Protein AF-A0A7V8WAT0-F1 (afdb_monomer)

Structure (mmCIF, N/CA/C/O backbone):
data_AF-A0A7V8WAT0-F1
#
_entry.id   AF-A0A7V8WAT0-F1
#
loop_
_atom_site.group_PDB
_atom_site.id
_atom_site.type_symbol
_atom_site.label_atom_id
_atom_site.label_alt_id
_atom_site.label_comp_id
_atom_site.label_asym_id
_atom_site.label_entity_id
_atom_site.label_seq_id
_atom_site.pdbx_PDB_ins_code
_atom_site.Cartn_x
_atom_site.Cartn_y
_atom_site.Cartn_z
_atom_site.occupancy
_atom_site.B_iso_or_equiv
_atom_site.auth_seq_id
_atom_site.auth_comp_id
_atom_site.auth_asym_id
_atom_site.auth_atom_id
_atom_site.pdbx_PDB_model_num
ATOM 1 N N . MET A 1 1 ? 40.232 33.202 6.074 1.00 40.94 1 MET A N 1
ATOM 2 C CA . MET A 1 1 ? 41.184 32.561 5.143 1.00 40.94 1 MET A CA 1
ATOM 3 C C . MET A 1 1 ? 40.405 32.136 3.912 1.00 40.94 1 MET A C 1
ATOM 5 O O . MET A 1 1 ? 39.690 31.145 3.951 1.00 40.94 1 MET A O 1
ATOM 9 N N . LEU A 1 2 ? 40.429 32.986 2.883 1.00 45.09 2 LEU A N 1
ATOM 10 C CA . LEU A 1 2 ? 39.762 32.753 1.603 1.00 45.09 2 LEU A CA 1
ATOM 11 C C . LEU A 1 2 ? 40.540 31.668 0.852 1.00 45.09 2 LEU A C 1
ATOM 13 O O . LEU A 1 2 ? 41.697 31.879 0.494 1.00 45.09 2 LEU A O 1
ATOM 17 N N . PHE A 1 3 ? 39.920 30.511 0.640 1.00 52.56 3 PHE A N 1
ATOM 18 C CA . PHE A 1 3 ? 40.500 29.440 -0.161 1.00 52.56 3 PHE A CA 1
ATOM 19 C C . PHE A 1 3 ? 40.468 29.829 -1.645 1.00 52.56 3 PHE A C 1
ATOM 21 O O . PHE A 1 3 ? 39.442 29.723 -2.317 1.00 52.56 3 PHE A O 1
ATOM 28 N N . ASP A 1 4 ? 41.612 30.298 -2.142 1.00 55.78 4 ASP A N 1
ATOM 29 C CA . ASP A 1 4 ? 41.885 30.527 -3.560 1.00 55.78 4 ASP A CA 1
ATOM 30 C C . ASP A 1 4 ? 41.927 29.176 -4.302 1.00 55.78 4 ASP A C 1
ATOM 32 O O . ASP A 1 4 ? 42.898 28.422 -4.242 1.00 55.78 4 ASP A O 1
ATOM 36 N N . LEU A 1 5 ? 40.829 28.831 -4.978 1.00 57.53 5 LEU A N 1
ATOM 37 C CA . LEU A 1 5 ? 40.696 27.637 -5.819 1.00 57.53 5 LEU A CA 1
ATOM 38 C C . LEU A 1 5 ? 40.926 28.013 -7.291 1.00 57.53 5 LEU A C 1
ATOM 40 O O . LEU A 1 5 ? 40.001 28.051 -8.108 1.00 57.53 5 LEU A O 1
ATOM 44 N N . ARG A 1 6 ? 42.183 28.292 -7.647 1.00 50.00 6 ARG A N 1
ATOM 45 C CA . ARG A 1 6 ? 42.593 28.604 -9.024 1.00 50.00 6 ARG A CA 1
ATOM 46 C C . ARG A 1 6 ? 42.680 27.360 -9.925 1.00 50.00 6 ARG A C 1
ATOM 48 O O . ARG A 1 6 ? 43.319 26.357 -9.615 1.00 50.00 6 ARG A O 1
ATOM 55 N N . GLY A 1 7 ? 42.068 27.469 -11.107 1.00 59.72 7 GLY A N 1
ATOM 56 C CA . GLY A 1 7 ? 42.576 26.878 -12.353 1.00 59.72 7 GLY A CA 1
ATOM 57 C C . GLY A 1 7 ? 41.834 25.665 -12.919 1.00 59.72 7 GLY A C 1
ATOM 58 O O . GLY A 1 7 ? 41.318 25.746 -14.028 1.00 59.72 7 GLY A O 1
ATOM 59 N N . ARG A 1 8 ? 41.783 24.533 -12.199 1.00 54.06 8 ARG A N 1
ATOM 60 C CA . ARG A 1 8 ? 41.307 23.246 -12.778 1.00 54.06 8 ARG A CA 1
ATOM 61 C C . ARG A 1 8 ? 40.270 22.499 -11.941 1.00 54.06 8 ARG A C 1
ATOM 63 O O . ARG A 1 8 ? 39.372 21.866 -12.486 1.00 54.06 8 ARG A O 1
ATOM 70 N N . LYS A 1 9 ? 40.335 22.636 -10.613 1.00 53.00 9 LYS A N 1
ATOM 71 C CA . LYS A 1 9 ? 39.372 22.022 -9.679 1.00 53.00 9 LYS A CA 1
ATOM 72 C C . LYS A 1 9 ? 37.996 22.699 -9.714 1.00 53.00 9 LYS A C 1
ATOM 74 O O . LYS A 1 9 ? 37.002 22.073 -9.373 1.00 53.00 9 LYS A O 1
ATOM 79 N N . ARG A 1 10 ? 37.920 23.943 -10.205 1.00 57.00 10 ARG A N 1
ATOM 80 C CA . ARG A 1 10 ? 36.669 24.706 -10.348 1.00 57.00 10 ARG A CA 1
ATOM 81 C C . ARG A 1 10 ? 35.690 24.052 -11.328 1.00 57.00 10 ARG A C 1
ATOM 83 O O . ARG A 1 10 ? 34.489 24.100 -11.095 1.00 57.00 10 ARG A O 1
ATOM 90 N N . THR A 1 11 ? 36.186 23.421 -12.392 1.00 60.41 11 THR A N 1
ATOM 91 C CA . THR A 1 11 ? 35.332 22.816 -13.425 1.00 60.41 11 THR A CA 1
ATOM 92 C C . THR A 1 11 ? 34.702 21.514 -12.941 1.00 60.41 11 THR A C 1
ATOM 94 O O . THR A 1 11 ? 33.502 21.337 -13.094 1.00 60.41 11 THR A O 1
ATOM 97 N N . ILE A 1 12 ? 35.476 20.646 -12.281 1.00 66.56 12 ILE A N 1
ATOM 98 C CA . ILE A 1 12 ? 34.975 19.378 -11.721 1.00 66.56 12 ILE A CA 1
ATOM 99 C C . ILE A 1 12 ? 33.942 19.652 -10.633 1.00 66.56 12 ILE A C 1
ATOM 101 O O . ILE A 1 12 ? 32.861 19.080 -10.653 1.00 66.56 12 ILE A O 1
ATOM 105 N N . VAL A 1 13 ? 34.238 20.598 -9.740 1.00 67.75 13 VAL A N 1
ATOM 106 C CA . VAL A 1 13 ? 33.292 21.058 -8.721 1.00 67.75 13 VAL A CA 1
ATOM 107 C C . VAL A 1 13 ? 32.003 21.554 -9.385 1.00 67.75 13 VAL A C 1
ATOM 109 O O . VAL A 1 13 ? 30.919 21.135 -9.003 1.00 67.75 13 VAL A O 1
ATOM 112 N N . ARG A 1 14 ? 32.091 22.350 -10.456 1.00 65.19 14 ARG A N 1
ATOM 113 C CA . ARG A 1 14 ? 30.910 22.835 -11.186 1.00 65.19 14 ARG A CA 1
ATOM 114 C C . ARG A 1 14 ? 30.101 21.714 -11.855 1.00 65.19 14 ARG A C 1
ATOM 116 O O . ARG A 1 14 ? 28.882 21.816 -11.887 1.00 65.19 14 ARG A O 1
ATOM 123 N N . PHE A 1 15 ? 30.748 20.652 -12.336 1.00 74.00 15 PHE A N 1
ATOM 124 C CA . PHE A 1 15 ? 30.064 19.468 -12.870 1.00 74.00 15 PHE A CA 1
ATOM 125 C C . PHE A 1 15 ? 29.411 18.623 -11.776 1.00 74.00 15 PHE A C 1
ATOM 127 O O . PHE A 1 15 ? 28.289 18.175 -11.966 1.00 74.00 15 PHE A O 1
ATOM 134 N N . VAL A 1 16 ? 30.066 18.445 -10.627 1.00 77.56 16 VAL A N 1
ATOM 135 C CA . VAL A 1 16 ? 29.506 17.696 -9.492 1.00 77.56 16 VAL A CA 1
ATOM 136 C C . VAL A 1 16 ? 28.312 18.438 -8.901 1.00 77.56 16 VAL A C 1
ATOM 138 O O . VAL A 1 16 ? 27.254 17.844 -8.742 1.00 77.56 16 VAL A O 1
ATOM 141 N N . TYR A 1 17 ? 28.433 19.744 -8.656 1.00 73.25 17 TYR A N 1
ATOM 142 C CA . TYR A 1 17 ? 27.314 20.550 -8.164 1.00 73.25 17 TYR A CA 1
ATOM 143 C C . TYR A 1 17 ? 26.215 20.728 -9.218 1.00 73.25 17 TYR A C 1
ATOM 145 O O . TYR A 1 17 ? 25.043 20.729 -8.863 1.00 73.25 17 TYR A O 1
ATOM 153 N N . GLY A 1 18 ? 26.560 20.818 -10.507 1.00 79.50 18 GLY A N 1
ATOM 154 C CA . GLY A 1 18 ? 25.578 20.826 -11.595 1.00 79.50 18 GLY A CA 1
ATOM 155 C C . GLY A 1 18 ? 24.833 19.495 -11.728 1.00 79.50 18 GLY A C 1
ATOM 156 O O . GLY A 1 18 ? 23.620 19.493 -11.904 1.00 79.50 18 GLY A O 1
ATOM 157 N N . GLY A 1 19 ? 25.537 18.371 -11.578 1.00 79.62 19 GLY A N 1
ATOM 158 C CA . GLY A 1 19 ? 24.959 17.029 -11.561 1.00 79.62 19 GLY A CA 1
ATOM 159 C C . GLY A 1 19 ? 24.074 16.798 -10.339 1.00 79.62 19 GLY A C 1
ATOM 160 O O . GLY A 1 19 ? 22.950 16.338 -10.501 1.00 79.62 19 GLY A O 1
ATOM 161 N N . LEU A 1 20 ? 24.523 17.192 -9.140 1.00 80.06 20 LEU A N 1
ATOM 162 C CA . LEU A 1 20 ? 23.695 17.155 -7.929 1.00 80.06 20 LEU A CA 1
ATOM 163 C C . LEU A 1 20 ? 22.451 18.035 -8.075 1.00 80.06 20 LEU A C 1
ATOM 165 O O . LEU A 1 20 ? 21.363 17.597 -7.729 1.00 80.06 20 LEU A O 1
ATOM 169 N N . ALA A 1 21 ? 22.588 19.251 -8.607 1.00 78.44 21 ALA A N 1
ATOM 170 C CA . ALA A 1 21 ? 21.454 20.144 -8.827 1.00 78.44 21 ALA A CA 1
ATOM 171 C C . ALA A 1 21 ? 20.461 19.570 -9.846 1.00 78.44 21 ALA A C 1
ATOM 173 O O . ALA A 1 21 ? 19.260 19.707 -9.655 1.00 78.44 21 ALA A O 1
ATOM 174 N N . LEU A 1 22 ? 20.939 18.889 -10.892 1.00 82.06 22 LEU A N 1
ATOM 175 C CA . LEU A 1 22 ? 20.080 18.187 -11.846 1.00 82.06 22 LEU A CA 1
ATOM 176 C C . LEU A 1 22 ? 19.380 16.986 -11.194 1.00 82.06 22 LEU A C 1
ATOM 178 O O . LEU A 1 22 ? 18.197 16.781 -11.427 1.00 82.06 22 LEU A O 1
ATOM 182 N N . LEU A 1 23 ? 20.081 16.224 -10.351 1.00 79.56 23 LEU A N 1
ATOM 183 C CA . LEU A 1 23 ? 19.512 15.123 -9.567 1.00 79.56 23 LEU A CA 1
ATOM 184 C C . LEU A 1 23 ? 18.440 15.616 -8.593 1.00 79.56 23 LEU A C 1
ATOM 186 O O . LEU A 1 23 ? 17.382 15.004 -8.506 1.00 79.56 23 LEU A O 1
ATOM 190 N N . PHE A 1 24 ? 18.667 16.747 -7.923 1.00 76.88 24 PHE A N 1
ATOM 191 C CA . PHE A 1 24 ? 17.645 17.396 -7.108 1.00 76.88 24 PHE A CA 1
ATOM 192 C C . PHE A 1 24 ? 16.507 17.947 -7.959 1.00 76.88 24 PHE A C 1
ATOM 194 O O . PHE A 1 24 ? 15.364 17.796 -7.571 1.00 76.88 24 PHE A O 1
ATOM 201 N N . LEU A 1 25 ? 16.766 18.529 -9.128 1.00 74.12 25 LEU A N 1
ATOM 202 C CA . LEU A 1 25 ? 15.714 19.052 -10.000 1.00 74.12 25 LEU A CA 1
ATOM 203 C C . LEU A 1 25 ? 14.836 17.927 -10.567 1.00 74.12 25 LEU A C 1
ATOM 205 O O . LEU A 1 25 ? 13.618 18.039 -10.552 1.00 74.12 25 LEU A O 1
ATOM 209 N N . VAL A 1 26 ? 15.430 16.816 -11.005 1.00 71.06 26 VAL A N 1
ATOM 210 C CA . VAL A 1 26 ? 14.700 15.618 -11.451 1.00 71.06 26 VAL A CA 1
ATOM 211 C C . VAL A 1 26 ? 14.006 14.937 -10.273 1.00 71.06 26 VAL A C 1
ATOM 213 O O . VAL A 1 26 ? 12.873 14.493 -10.421 1.00 71.06 26 VAL A O 1
ATOM 216 N N . GLY A 1 27 ? 14.637 14.915 -9.096 1.00 64.81 27 GLY A N 1
ATOM 217 C CA . GLY A 1 27 ? 14.022 14.459 -7.854 1.00 64.81 27 GLY A CA 1
ATOM 218 C C . GLY A 1 27 ? 12.789 15.288 -7.502 1.00 64.81 27 GLY A C 1
ATOM 219 O O . GLY A 1 27 ? 11.705 14.743 -7.407 1.00 64.81 27 GLY A O 1
ATOM 220 N N . PHE A 1 28 ? 12.902 16.610 -7.406 1.00 62.72 28 PHE A N 1
ATOM 221 C CA . PHE A 1 28 ? 11.811 17.506 -7.016 1.00 62.72 28 PHE A CA 1
ATOM 222 C C . PHE A 1 28 ? 10.699 17.622 -8.066 1.00 62.72 28 PHE A C 1
ATOM 224 O O . PHE A 1 28 ? 9.531 17.691 -7.694 1.00 62.72 28 PHE A O 1
ATOM 231 N N . VAL A 1 29 ? 11.032 17.623 -9.362 1.00 62.78 29 VAL A N 1
ATOM 232 C CA . VAL A 1 29 ? 10.045 17.721 -10.456 1.00 62.78 29 VAL A CA 1
ATOM 233 C C . VAL A 1 29 ? 9.413 16.360 -10.767 1.00 62.78 29 VAL A C 1
ATOM 235 O O . VAL A 1 29 ? 8.242 16.306 -11.127 1.00 62.78 29 VAL A O 1
ATOM 238 N N . GLY A 1 30 ? 10.150 15.258 -10.593 1.00 55.53 30 GLY A N 1
ATOM 239 C CA . GLY A 1 30 ? 9.642 13.893 -10.759 1.00 55.53 30 GLY A CA 1
ATOM 240 C C . GLY A 1 30 ? 8.848 13.370 -9.556 1.00 55.53 30 GLY A C 1
ATOM 241 O O . GLY A 1 30 ? 7.900 12.619 -9.757 1.00 55.53 30 GLY A O 1
ATOM 242 N N . PHE A 1 31 ? 9.186 13.786 -8.326 1.00 57.28 31 PHE A N 1
ATOM 243 C CA . PHE A 1 31 ? 8.419 13.478 -7.106 1.00 57.28 31 PHE A CA 1
ATOM 244 C C . PHE A 1 31 ? 7.376 14.544 -6.730 1.00 57.28 31 PHE A C 1
ATOM 246 O O . PHE A 1 31 ? 6.621 14.330 -5.788 1.00 57.28 31 PHE A O 1
ATOM 253 N N . GLY A 1 32 ? 7.304 15.686 -7.421 1.00 48.47 32 GLY A N 1
ATOM 254 C CA . GLY A 1 32 ? 6.281 16.702 -7.141 1.00 48.47 32 GLY A CA 1
ATOM 255 C C . GLY A 1 32 ? 6.376 17.344 -5.748 1.00 48.47 32 GLY A C 1
ATOM 256 O O . GLY A 1 32 ? 5.361 17.751 -5.197 1.00 48.47 32 GLY A O 1
ATOM 257 N N . VAL A 1 33 ? 7.576 17.476 -5.172 1.00 57.16 33 VAL A N 1
ATOM 258 C CA . VAL A 1 33 ? 7.782 18.050 -3.817 1.00 57.16 33 VAL A CA 1
ATOM 259 C C . VAL A 1 33 ? 7.961 19.582 -3.861 1.00 57.16 33 VAL A C 1
ATOM 261 O O . VAL A 1 33 ? 8.466 20.193 -2.929 1.00 57.16 33 VAL A O 1
ATOM 264 N N . GLY A 1 34 ? 7.601 20.244 -4.966 1.00 46.19 34 GLY A N 1
ATOM 265 C CA . GLY A 1 34 ? 8.071 21.608 -5.250 1.00 46.19 34 GLY A CA 1
ATOM 266 C C . GLY A 1 34 ? 7.081 22.567 -5.902 1.00 46.19 34 GLY A C 1
ATOM 267 O O . GLY A 1 34 ? 7.518 23.468 -6.611 1.00 46.19 34 GLY A O 1
ATOM 268 N N . SER A 1 35 ? 5.778 22.410 -5.685 1.00 39.59 35 SER A N 1
ATOM 269 C CA . SER A 1 35 ? 4.813 23.479 -5.960 1.00 39.59 35 SER A CA 1
ATOM 270 C C . SER A 1 35 ? 3.912 23.633 -4.753 1.00 39.59 35 SER A C 1
ATOM 272 O O . SER A 1 35 ? 3.281 22.655 -4.363 1.00 39.59 35 SER A O 1
ATOM 274 N N . ASP A 1 36 ? 3.873 24.832 -4.177 1.00 48.00 36 ASP A N 1
ATOM 275 C CA . ASP A 1 36 ? 2.954 25.237 -3.118 1.00 48.00 36 ASP A CA 1
ATOM 276 C C . ASP A 1 36 ? 1.527 24.728 -3.371 1.00 48.00 36 ASP A C 1
ATOM 278 O O . ASP A 1 36 ? 0.709 25.361 -4.035 1.00 48.00 36 ASP A O 1
ATOM 282 N N . VAL A 1 37 ? 1.224 23.578 -2.786 1.00 41.81 37 VAL A N 1
ATOM 283 C CA . VAL A 1 37 ? -0.089 23.259 -2.253 1.00 41.81 37 VAL A CA 1
ATOM 284 C C . VAL A 1 37 ? 0.121 23.041 -0.770 1.00 41.81 37 VAL A C 1
ATOM 286 O O . VAL A 1 37 ? 0.278 21.924 -0.281 1.00 41.81 37 VAL A O 1
ATOM 289 N N . GLY A 1 38 ? 0.114 24.160 -0.043 1.00 45.91 38 GLY A N 1
ATOM 290 C CA . GLY A 1 38 ? -0.431 24.143 1.302 1.00 45.91 38 GLY A CA 1
ATOM 291 C C . GLY A 1 38 ? -1.739 23.355 1.259 1.00 45.91 38 GLY A C 1
ATOM 292 O O . GLY A 1 38 ? -2.710 23.764 0.629 1.00 45.91 38 GLY A O 1
ATOM 293 N N . SER A 1 39 ? -1.700 22.168 1.843 1.00 39.38 39 SER A N 1
ATOM 294 C CA . SER A 1 39 ? -2.830 21.277 2.035 1.00 39.38 39 SER A CA 1
ATOM 295 C C . SER A 1 39 ? -2.483 20.495 3.314 1.00 39.38 39 SER A C 1
ATOM 297 O O . SER A 1 39 ? -1.660 19.598 3.307 1.00 39.38 39 SER A O 1
ATOM 299 N N . GLY A 1 40 ? -2.958 20.874 4.500 1.00 36.72 40 GLY A N 1
ATOM 300 C CA . GLY A 1 40 ? -4.186 21.630 4.712 1.00 36.72 40 GLY A CA 1
ATOM 301 C C . GLY A 1 40 ? -5.359 20.907 4.054 1.00 36.72 40 GLY A C 1
ATOM 302 O O . GLY A 1 40 ? -6.168 21.545 3.394 1.00 36.72 40 GLY A O 1
ATOM 303 N N . ILE A 1 41 ? -5.374 19.570 4.113 1.00 41.44 41 ILE A N 1
ATOM 304 C CA . ILE A 1 41 ? -6.457 18.737 3.567 1.00 41.44 41 ILE A CA 1
ATOM 305 C C . ILE A 1 41 ? -7.484 18.332 4.623 1.00 41.44 41 ILE A C 1
ATOM 307 O O . ILE A 1 41 ? -8.412 17.593 4.314 1.00 41.44 41 ILE A O 1
ATOM 311 N N . LEU A 1 42 ? -7.395 18.878 5.835 1.00 45.53 42 LEU A N 1
ATOM 312 C CA . LEU A 1 42 ? -8.510 18.854 6.772 1.00 45.53 42 LEU A CA 1
ATOM 313 C C . LEU A 1 42 ? -8.966 20.288 7.026 1.00 45.53 42 LEU A C 1
ATOM 315 O O . LEU A 1 42 ? -8.242 21.092 7.603 1.00 45.53 42 LEU A O 1
ATOM 319 N N . GLY A 1 43 ? -10.177 20.589 6.562 1.00 38.16 43 GLY A N 1
ATOM 320 C CA . GLY A 1 43 ? -10.904 21.803 6.917 1.00 38.16 43 GLY A CA 1
ATOM 321 C C . GLY A 1 43 ? -10.968 22.830 5.797 1.00 38.16 43 GLY A C 1
ATOM 322 O O . GLY A 1 43 ? -10.173 23.763 5.725 1.00 38.16 43 GLY A O 1
ATOM 323 N N . GLY A 1 44 ? -11.980 22.709 4.941 1.00 39.22 44 GLY A N 1
ATOM 324 C CA . GLY A 1 44 ? -12.404 23.848 4.144 1.00 39.22 44 GLY A CA 1
ATOM 325 C C . GLY A 1 44 ? -12.954 24.946 5.051 1.00 39.22 44 GLY A C 1
ATOM 326 O O . GLY A 1 44 ? -13.914 24.700 5.764 1.00 39.22 44 GLY A O 1
ATOM 327 N N . SER A 1 45 ? -12.393 26.153 4.969 1.00 41.75 45 SER A N 1
ATOM 328 C CA . SER A 1 45 ? -13.149 27.415 4.944 1.00 41.75 45 SER A CA 1
ATOM 329 C C . SER A 1 45 ? -12.210 28.627 4.958 1.00 41.75 45 SER A C 1
ATOM 331 O O . SER A 1 45 ? -11.506 28.853 5.930 1.00 41.75 45 SER A O 1
ATOM 333 N N . HIS A 1 46 ? -12.295 29.426 3.892 1.00 41.38 46 HIS A N 1
ATOM 334 C CA . HIS A 1 46 ? -12.144 30.888 3.854 1.00 41.38 46 HIS A CA 1
ATOM 335 C C . HIS A 1 46 ? -10.877 31.560 4.434 1.00 41.38 46 HIS A C 1
ATOM 337 O O . HIS A 1 46 ? -10.771 31.799 5.627 1.00 41.38 46 HIS A O 1
ATOM 343 N N . GLY A 1 47 ? -10.065 32.114 3.521 1.00 34.22 47 GLY A N 1
ATOM 344 C CA . GLY A 1 47 ? -9.598 33.504 3.635 1.00 34.22 47 GLY A CA 1
ATOM 345 C C . GLY A 1 47 ? -8.198 33.760 4.209 1.00 34.22 47 GLY A C 1
ATOM 346 O O . GLY A 1 47 ? -8.026 33.844 5.411 1.00 34.22 47 GLY A O 1
ATOM 347 N N . GLY A 1 48 ? -7.247 34.045 3.310 1.00 33.31 48 GLY A N 1
ATOM 348 C CA . GLY A 1 48 ? -6.302 35.169 3.414 1.00 33.31 48 GLY A CA 1
ATOM 349 C C . GLY A 1 48 ? -5.254 35.214 4.540 1.00 33.31 48 GLY A C 1
ATOM 350 O O . GLY A 1 48 ? -5.560 35.576 5.663 1.00 33.31 48 GLY A O 1
ATOM 351 N N . GLY A 1 49 ? -3.979 35.121 4.144 1.00 32.72 49 GLY A N 1
ATOM 352 C CA . GLY A 1 49 ? -2.967 36.108 4.553 1.00 32.72 49 GLY A CA 1
ATOM 353 C C . GLY A 1 49 ? -2.156 35.876 5.840 1.00 32.72 49 GLY A C 1
ATOM 354 O O . GLY A 1 49 ? -2.598 36.180 6.934 1.00 32.72 49 GLY A O 1
ATOM 355 N N . THR A 1 50 ? -0.885 35.521 5.621 1.00 35.69 50 THR A N 1
ATOM 356 C CA . THR A 1 50 ? 0.342 35.980 6.313 1.00 35.69 50 THR A CA 1
ATOM 357 C C . THR A 1 50 ? 0.586 35.714 7.810 1.00 35.69 50 THR A C 1
ATOM 359 O O . THR A 1 50 ? -0.105 36.214 8.686 1.00 35.69 50 THR A O 1
ATOM 362 N N . SER A 1 51 ? 1.774 35.129 8.029 1.00 35.09 51 SER A N 1
ATOM 363 C CA . SER A 1 51 ? 2.762 35.381 9.096 1.00 35.09 51 SER A CA 1
ATOM 364 C C . SER A 1 51 ? 2.458 34.973 10.540 1.00 35.09 51 SER A C 1
ATOM 366 O O . SER A 1 51 ? 1.713 35.640 11.240 1.00 35.09 51 SER A O 1
ATOM 368 N N . GLY A 1 52 ? 3.245 33.994 11.001 1.00 39.81 52 GLY A N 1
ATOM 369 C CA . GLY A 1 52 ? 4.091 34.115 12.193 1.00 39.81 52 GLY A CA 1
ATOM 370 C C . GLY A 1 52 ? 3.390 34.234 13.545 1.00 39.81 52 GLY A C 1
ATOM 371 O O . GLY A 1 52 ? 2.930 35.301 13.925 1.00 39.81 52 GLY A O 1
ATOM 372 N N . GLY A 1 53 ? 3.473 33.173 14.343 1.00 28.67 53 GLY A N 1
ATOM 373 C CA . GLY A 1 53 ? 3.180 33.238 15.771 1.00 28.67 53 GLY A CA 1
ATOM 374 C C . GLY A 1 53 ? 2.823 31.869 16.314 1.00 28.67 53 GLY A C 1
ATOM 375 O O . GLY A 1 53 ? 1.809 31.304 15.925 1.00 28.67 53 GLY A O 1
ATOM 376 N N . GLY A 1 54 ? 3.664 31.331 17.199 1.00 46.03 54 GLY A N 1
ATOM 377 C CA . GLY A 1 54 ? 3.362 30.095 17.912 1.00 46.03 54 GLY A CA 1
ATOM 378 C C . GLY A 1 54 ? 2.018 30.196 18.626 1.00 46.03 54 GLY A C 1
ATOM 379 O O . GLY A 1 54 ? 1.757 31.191 19.296 1.00 46.03 54 GLY A O 1
ATOM 380 N N . HIS A 1 55 ? 1.184 29.178 18.461 1.00 33.44 55 HIS A N 1
ATOM 381 C CA . HIS A 1 55 ? 0.007 28.913 19.276 1.00 33.44 55 HIS A CA 1
ATOM 382 C C . HIS A 1 55 ? -0.036 27.401 19.480 1.00 33.44 55 HIS A C 1
ATOM 384 O O . HIS A 1 55 ? -0.135 26.648 18.511 1.00 33.44 55 HIS A O 1
ATOM 390 N N . GLY A 1 56 ? 0.083 26.970 20.740 1.00 45.47 56 GLY A N 1
ATOM 391 C CA . GLY A 1 56 ? -0.311 25.626 21.136 1.00 45.47 56 GLY A CA 1
ATOM 392 C C . GLY A 1 56 ? -1.753 25.426 20.694 1.00 45.47 56 GLY A C 1
ATOM 393 O O . GLY A 1 56 ? -2.631 26.196 21.077 1.00 45.47 56 GLY A O 1
ATOM 394 N N . SER A 1 57 ? -1.953 24.482 19.787 1.00 42.28 57 SER A N 1
ATOM 395 C CA . SER A 1 57 ? -3.274 24.035 19.377 1.00 42.28 57 SER A CA 1
ATOM 396 C C . SER A 1 57 ? -3.509 22.745 20.141 1.00 42.28 57 SER A C 1
ATOM 398 O O . SER A 1 57 ? -2.730 21.807 19.978 1.00 42.28 57 SER A O 1
ATOM 400 N N . ASP A 1 58 ? -4.540 22.724 20.981 1.00 44.16 58 ASP A N 1
ATOM 401 C CA . ASP A 1 58 ? -5.159 21.507 21.508 1.00 44.16 58 ASP A CA 1
ATOM 402 C C . ASP A 1 58 ? -5.743 20.717 20.319 1.00 44.16 58 ASP A C 1
ATOM 404 O O . ASP A 1 58 ? -6.937 20.766 20.039 1.00 44.16 58 ASP A O 1
ATOM 408 N N . GLY A 1 59 ? -4.873 20.119 19.505 1.00 54.31 59 GLY A N 1
ATOM 409 C CA . GLY A 1 59 ? -5.253 19.198 18.445 1.00 54.31 59 GLY A CA 1
ATOM 410 C C . GLY A 1 59 ? -5.272 17.794 19.022 1.00 54.31 59 GLY A C 1
ATOM 411 O O . GLY A 1 59 ? -4.249 17.358 19.549 1.00 54.31 59 GLY A O 1
ATOM 412 N N . ASP A 1 60 ? -6.416 17.115 18.924 1.00 70.38 60 ASP A N 1
ATOM 413 C CA . ASP A 1 60 ? -6.559 15.714 19.325 1.00 70.38 60 ASP A CA 1
ATOM 414 C C . ASP A 1 60 ? -5.435 14.881 18.706 1.00 70.38 60 ASP A C 1
ATOM 416 O O . ASP A 1 60 ? -5.178 14.957 17.492 1.00 70.38 60 ASP A O 1
ATOM 420 N N . SER A 1 61 ? -4.751 14.104 19.545 1.00 88.12 61 SER A N 1
ATOM 421 C CA . SER A 1 61 ? -3.670 13.239 19.088 1.00 88.12 61 SER A CA 1
ATOM 422 C C . SER A 1 61 ? -4.213 12.182 18.119 1.00 88.12 61 SER A C 1
ATOM 424 O O . SER A 1 61 ? -5.407 11.876 18.113 1.00 88.12 61 SER A O 1
ATOM 426 N N . THR A 1 62 ? -3.351 11.595 17.282 1.00 90.88 62 THR A N 1
ATOM 427 C CA . THR A 1 62 ? -3.756 10.485 16.398 1.00 90.88 62 THR A CA 1
ATOM 428 C C . THR A 1 62 ? -4.418 9.351 17.190 1.00 90.88 62 THR A C 1
ATOM 430 O O . THR A 1 62 ? -5.350 8.725 16.693 1.00 90.88 62 THR A O 1
ATOM 433 N N . GLU A 1 63 ? -3.992 9.131 18.437 1.00 91.88 63 GLU A N 1
ATOM 434 C CA . GLU A 1 63 ? -4.568 8.121 19.323 1.00 91.88 63 GLU A CA 1
ATOM 435 C C . GLU A 1 63 ? -6.009 8.449 19.729 1.00 91.88 63 GLU A C 1
ATOM 437 O O . GLU A 1 63 ? -6.888 7.599 19.601 1.00 91.88 63 GLU A O 1
ATOM 442 N N . ASP A 1 64 ? -6.276 9.697 20.123 1.00 94.12 64 ASP A N 1
ATOM 443 C CA . ASP A 1 64 ? -7.628 10.148 20.485 1.00 94.12 64 ASP A CA 1
ATOM 444 C C . ASP A 1 64 ? -8.591 10.026 19.290 1.00 94.12 64 ASP A C 1
ATOM 446 O O . ASP A 1 64 ? -9.764 9.665 19.433 1.00 94.12 64 ASP A O 1
ATOM 450 N N . GLN A 1 65 ? -8.084 10.284 18.078 1.00 95.50 65 GLN A N 1
ATOM 451 C CA . GLN A 1 65 ? -8.848 10.114 16.843 1.00 95.50 65 GLN A CA 1
ATOM 452 C C . GLN A 1 65 ? -9.149 8.644 16.546 1.00 95.50 65 GLN A C 1
ATOM 454 O O . GLN A 1 65 ? -10.263 8.341 16.114 1.00 95.50 65 GLN A O 1
ATOM 459 N N . ILE A 1 66 ? -8.185 7.742 16.761 1.00 95.94 66 ILE A N 1
ATOM 460 C CA . ILE A 1 66 ? -8.403 6.299 16.603 1.00 95.94 66 ILE A CA 1
ATOM 461 C C . ILE A 1 66 ? -9.465 5.829 17.589 1.00 95.94 66 ILE A C 1
ATOM 463 O O . ILE A 1 66 ? -10.417 5.182 17.161 1.00 95.94 66 ILE A O 1
ATOM 467 N N . GLU A 1 67 ? -9.360 6.204 18.864 1.00 96.75 67 GLU A N 1
ATOM 468 C CA . GLU A 1 67 ? -10.318 5.775 19.884 1.00 96.75 67 GLU A CA 1
ATOM 469 C C . GLU A 1 67 ? -11.734 6.278 19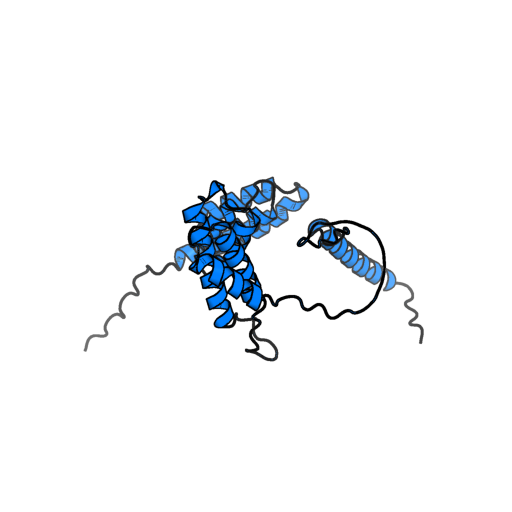.584 1.00 96.75 67 GLU A C 1
ATOM 471 O O . GLU A 1 67 ? -12.681 5.496 19.567 1.00 96.75 67 GLU A O 1
ATOM 476 N N . THR A 1 68 ? -11.879 7.549 19.202 1.00 97.31 68 THR A N 1
ATOM 477 C CA . THR A 1 68 ? -13.180 8.111 18.796 1.00 97.31 68 THR A CA 1
ATOM 478 C C . THR A 1 68 ? -13.795 7.344 17.617 1.00 97.31 68 THR A C 1
ATOM 480 O O . THR A 1 68 ? -15.006 7.101 17.560 1.00 97.31 68 THR A O 1
ATOM 483 N N . VAL A 1 69 ? -12.979 6.975 16.624 1.00 97.69 69 VAL A N 1
ATOM 484 C CA . VAL A 1 69 ? -13.457 6.212 15.464 1.00 97.69 69 VAL A CA 1
ATOM 485 C C . VAL A 1 69 ? -13.765 4.763 15.849 1.00 97.69 69 VAL A C 1
ATOM 487 O O . VAL A 1 69 ? -14.748 4.220 15.345 1.00 97.69 69 VAL A O 1
ATOM 490 N N . ARG A 1 70 ? -13.001 4.165 16.769 1.00 97.94 70 ARG A N 1
ATOM 491 C CA . ARG A 1 70 ? -13.250 2.826 17.317 1.00 97.94 70 ARG A CA 1
ATOM 492 C C . ARG A 1 70 ? -14.601 2.762 18.030 1.00 97.94 70 ARG A C 1
ATOM 494 O O . ARG A 1 70 ? -15.445 1.953 17.662 1.00 97.94 70 ARG A O 1
ATOM 501 N N . GLU A 1 71 ? -14.878 3.708 18.926 1.00 98.06 71 GLU A N 1
ATOM 502 C CA . GLU A 1 71 ? -16.193 3.841 19.571 1.00 98.06 71 GLU A CA 1
ATOM 503 C C . GLU A 1 71 ? -17.330 4.011 18.544 1.00 98.06 71 GLU A C 1
ATOM 505 O O . GLU A 1 71 ? -18.448 3.513 18.725 1.00 98.06 71 GLU A O 1
ATOM 510 N N . THR A 1 72 ? -17.053 4.699 17.431 1.00 97.94 72 THR A N 1
ATOM 511 C CA . THR A 1 72 ? -18.026 4.879 16.345 1.00 97.94 72 THR A CA 1
ATOM 512 C C . THR A 1 72 ? -18.322 3.562 15.625 1.00 97.94 72 THR A C 1
ATOM 514 O O . THR A 1 72 ? -19.495 3.260 15.411 1.00 97.94 72 THR A O 1
ATOM 517 N N . VAL A 1 73 ? -17.309 2.763 15.267 1.00 98.06 73 VAL A N 1
ATOM 518 C CA . VAL A 1 73 ? -17.544 1.460 14.612 1.00 98.06 73 VAL A CA 1
ATOM 519 C C . VAL A 1 73 ? -18.151 0.432 15.569 1.00 98.06 73 VAL A C 1
ATOM 521 O O . VAL A 1 73 ? -18.977 -0.371 15.144 1.00 98.06 73 VAL A O 1
ATOM 524 N N . ASP A 1 74 ? -17.840 0.505 16.864 1.00 97.75 74 ASP A N 1
ATOM 525 C CA . ASP A 1 74 ? -18.427 -0.375 17.881 1.00 97.75 74 ASP A CA 1
ATOM 526 C C . ASP A 1 74 ? -19.916 -0.076 18.107 1.00 97.75 74 ASP A C 1
ATOM 528 O O . ASP A 1 74 ? -20.738 -0.983 18.261 1.00 97.75 74 ASP A O 1
ATOM 532 N N . SER A 1 75 ? -20.286 1.208 18.116 1.00 98.19 75 SER A N 1
ATOM 533 C CA . SER A 1 75 ? -21.680 1.638 18.274 1.00 98.19 75 SER A CA 1
ATOM 534 C C . SER A 1 75 ? -22.491 1.567 16.977 1.00 98.19 75 SER A C 1
ATOM 536 O O . SER A 1 75 ? -23.716 1.419 17.027 1.00 98.19 75 SER A O 1
ATOM 538 N N . ASN A 1 76 ? -21.831 1.656 15.821 1.00 97.88 76 ASN A N 1
ATOM 539 C CA . ASN A 1 76 ? -22.446 1.609 14.501 1.00 97.88 76 ASN A CA 1
ATOM 540 C C . ASN A 1 76 ? -21.569 0.828 13.497 1.00 97.88 76 ASN A C 1
ATOM 542 O O . ASN A 1 76 ? -20.904 1.437 12.652 1.00 97.88 76 ASN A O 1
ATOM 546 N N . PRO A 1 77 ? -21.602 -0.518 13.531 1.00 97.75 77 PRO A N 1
ATOM 547 C CA . PRO A 1 77 ? -20.741 -1.355 12.692 1.00 97.75 77 PRO A CA 1
ATOM 548 C C . PRO A 1 77 ? -21.060 -1.268 11.194 1.00 97.75 77 PRO A C 1
ATOM 550 O O . PRO A 1 77 ? -20.247 -1.687 10.378 1.00 97.75 77 PRO A O 1
ATOM 553 N N . ASP A 1 78 ? -22.201 -0.691 10.809 1.00 97.94 78 ASP A N 1
ATOM 554 C CA . ASP A 1 78 ? -22.571 -0.474 9.406 1.00 97.94 78 ASP A CA 1
ATOM 555 C C . ASP A 1 78 ? -22.038 0.866 8.844 1.00 97.94 78 ASP A C 1
ATOM 557 O O . ASP A 1 78 ? -22.241 1.182 7.662 1.00 97.94 78 ASP A O 1
ATOM 561 N N . ASP A 1 79 ? -21.352 1.684 9.657 1.00 97.81 79 ASP A N 1
ATOM 562 C CA . ASP A 1 79 ? -20.740 2.932 9.196 1.00 97.81 79 ASP A CA 1
ATOM 563 C C . ASP A 1 79 ? -19.431 2.677 8.444 1.00 97.81 79 ASP A C 1
ATOM 565 O O . ASP A 1 79 ? -18.323 2.754 8.977 1.00 97.81 79 ASP A O 1
ATOM 569 N N . ALA A 1 80 ? -19.557 2.440 7.141 1.00 97.44 80 ALA A N 1
ATOM 570 C CA . ALA A 1 80 ? -18.402 2.292 6.266 1.00 97.44 80 ALA A CA 1
ATOM 571 C C . ALA A 1 80 ? -17.418 3.479 6.341 1.00 97.44 80 ALA A C 1
ATOM 573 O O . ALA A 1 80 ? -16.218 3.274 6.219 1.00 97.44 80 ALA A O 1
ATOM 574 N N . ASN A 1 81 ? -17.869 4.721 6.549 1.00 97.06 81 ASN A N 1
ATOM 575 C CA . ASN A 1 81 ? -16.923 5.842 6.603 1.00 97.06 81 ASN A CA 1
ATOM 576 C C . ASN A 1 81 ? -16.062 5.782 7.873 1.00 97.06 81 ASN A C 1
ATOM 578 O O . ASN A 1 81 ? -14.902 6.192 7.843 1.00 97.06 81 ASN A O 1
ATOM 582 N N . ALA A 1 82 ? -16.615 5.274 8.977 1.00 97.88 82 ALA A N 1
ATOM 583 C CA . ALA A 1 82 ? -15.858 5.045 10.200 1.00 97.88 82 ALA A CA 1
ATOM 584 C C . ALA A 1 82 ? -14.798 3.946 9.994 1.00 97.88 82 ALA A C 1
ATOM 586 O O . ALA A 1 82 ? -13.640 4.165 10.341 1.00 97.88 82 ALA A O 1
ATOM 587 N N . TRP A 1 83 ? -15.134 2.848 9.307 1.00 98.19 83 TRP A N 1
ATOM 588 C CA . TRP A 1 83 ? -14.163 1.805 8.941 1.00 98.19 83 TRP A CA 1
ATOM 589 C C . TRP A 1 83 ? -13.034 2.302 8.024 1.00 98.19 83 TRP A C 1
ATOM 591 O O . TRP A 1 83 ? -11.866 2.005 8.269 1.00 98.19 83 TRP A O 1
ATOM 601 N N . GLU A 1 84 ? -13.344 3.118 7.007 1.00 97.94 84 GLU A N 1
ATOM 602 C CA . GLU A 1 84 ? -12.315 3.741 6.153 1.00 97.94 84 GLU A CA 1
ATOM 603 C C . GLU A 1 84 ? -11.362 4.622 6.971 1.00 97.94 84 GLU A C 1
ATOM 605 O O . GLU A 1 84 ? -10.142 4.541 6.807 1.00 97.94 84 GLU A O 1
ATOM 610 N N . ARG A 1 85 ? -11.907 5.442 7.880 1.00 97.62 85 ARG A N 1
ATOM 611 C CA . ARG A 1 85 ? -11.101 6.303 8.757 1.00 97.62 85 ARG A CA 1
ATOM 612 C C . ARG A 1 85 ? -10.234 5.488 9.709 1.00 97.62 85 ARG A C 1
ATOM 614 O O . ARG A 1 85 ? -9.062 5.828 9.847 1.00 97.62 85 ARG A O 1
ATOM 621 N N . LEU A 1 86 ? -10.780 4.436 10.321 1.00 98.12 86 LEU A N 1
ATOM 622 C CA . LEU A 1 86 ? -10.035 3.568 11.232 1.00 98.12 86 LEU A CA 1
ATOM 623 C C . LEU A 1 86 ? -8.853 2.926 10.508 1.00 98.12 86 LEU A C 1
ATOM 625 O O . LEU A 1 86 ? -7.728 3.013 10.982 1.00 98.12 86 LEU A O 1
ATOM 629 N N . SER A 1 87 ? -9.087 2.390 9.306 1.00 98.12 87 SER A N 1
ATOM 630 C CA . SER A 1 87 ? -8.033 1.782 8.492 1.00 98.12 87 SER A CA 1
ATOM 631 C C . SER A 1 87 ? -6.865 2.744 8.236 1.00 98.12 87 SER A C 1
ATOM 633 O O . SER A 1 87 ? -5.707 2.429 8.512 1.00 98.12 87 SER A O 1
ATOM 635 N N . ILE A 1 88 ? -7.161 3.960 7.767 1.00 96.88 88 ILE A N 1
ATOM 636 C CA . ILE A 1 88 ? -6.132 4.960 7.443 1.00 96.88 88 ILE A CA 1
ATOM 637 C C . ILE A 1 88 ? -5.410 5.459 8.704 1.00 96.88 88 ILE A C 1
ATOM 639 O O . ILE A 1 88 ? -4.183 5.601 8.691 1.00 96.88 88 ILE A O 1
ATOM 643 N N . LEU A 1 89 ? -6.146 5.737 9.784 1.00 96.50 89 LEU A N 1
ATOM 644 C CA . LEU A 1 89 ? -5.565 6.236 11.031 1.00 96.50 89 LEU A CA 1
ATOM 645 C C . LEU A 1 89 ? -4.663 5.187 11.684 1.00 96.50 89 LEU A C 1
ATOM 647 O O . LEU A 1 89 ? -3.515 5.503 11.996 1.00 96.50 89 LEU A O 1
ATOM 651 N N . SER A 1 90 ? -5.119 3.938 11.806 1.00 96.31 90 SER A N 1
ATOM 652 C CA . SER A 1 90 ? -4.319 2.853 12.383 1.00 96.31 90 SER A CA 1
ATOM 653 C C . SER A 1 90 ? -3.087 2.546 11.525 1.00 96.31 90 SER A C 1
ATOM 655 O O . SER A 1 90 ? -1.998 2.370 12.068 1.00 96.31 90 SER A O 1
ATOM 657 N N . ALA A 1 91 ? -3.190 2.593 10.188 1.00 95.75 91 ALA A N 1
ATOM 658 C CA . ALA A 1 91 ? -2.023 2.463 9.309 1.00 95.75 91 ALA A CA 1
ATOM 659 C C . ALA A 1 91 ? -0.993 3.581 9.520 1.00 95.75 91 ALA A C 1
ATOM 661 O O . ALA A 1 91 ? 0.211 3.338 9.443 1.00 95.75 91 ALA A O 1
ATOM 662 N N . THR A 1 92 ? -1.464 4.808 9.752 1.00 92.75 92 THR A N 1
ATOM 663 C CA . THR A 1 92 ? -0.601 5.974 9.969 1.00 92.75 92 THR A CA 1
ATOM 664 C C . THR A 1 92 ? 0.089 5.879 11.329 1.00 92.75 92 THR A C 1
ATOM 666 O O . THR A 1 92 ? 1.314 5.937 11.389 1.00 92.75 92 THR A O 1
ATOM 669 N N . ALA A 1 93 ? -0.670 5.607 12.395 1.00 92.56 93 ALA A N 1
ATOM 670 C CA . ALA A 1 93 ? -0.136 5.437 13.746 1.00 92.56 93 ALA A CA 1
ATOM 671 C C . ALA A 1 93 ? 0.877 4.284 13.844 1.00 92.56 93 ALA A C 1
ATOM 673 O O . ALA A 1 93 ? 1.887 4.399 14.537 1.00 92.56 93 ALA A O 1
ATOM 674 N N . ALA A 1 94 ? 0.663 3.195 13.099 1.00 91.31 94 ALA A N 1
ATOM 675 C CA . ALA A 1 94 ? 1.610 2.085 13.036 1.00 91.31 94 ALA A CA 1
ATOM 676 C C . ALA A 1 94 ? 3.012 2.499 12.562 1.00 91.31 94 ALA A C 1
ATOM 678 O O . ALA A 1 94 ? 4.008 1.923 12.992 1.00 91.31 94 ALA A O 1
ATOM 679 N N . LEU A 1 95 ? 3.093 3.472 11.650 1.00 82.31 95 LEU A N 1
ATOM 680 C CA . LEU A 1 95 ? 4.358 3.968 11.104 1.00 82.31 95 LEU A CA 1
ATOM 681 C C . LEU A 1 95 ? 5.023 4.994 12.024 1.00 82.31 95 LEU A C 1
ATOM 683 O O . LEU A 1 95 ? 6.246 5.108 11.997 1.00 82.31 95 LEU A O 1
ATOM 687 N N . ASP A 1 96 ? 4.228 5.699 12.829 1.00 82.94 96 ASP A N 1
ATOM 688 C CA . ASP A 1 96 ? 4.706 6.638 13.848 1.00 82.94 96 ASP A CA 1
ATOM 689 C C . ASP A 1 96 ? 5.209 5.917 15.108 1.00 82.94 96 ASP A C 1
ATOM 691 O O . ASP A 1 96 ? 5.941 6.494 15.912 1.00 82.94 96 ASP A O 1
ATOM 695 N N . THR A 1 97 ? 4.854 4.638 15.263 1.00 72.94 97 THR A N 1
ATOM 696 C CA . THR A 1 97 ? 5.362 3.760 16.319 1.00 72.94 97 THR A CA 1
ATOM 697 C C . THR A 1 97 ? 6.797 3.332 15.978 1.00 72.94 97 THR A C 1
ATOM 699 O O . THR A 1 97 ? 7.080 2.175 15.656 1.00 72.94 97 THR A O 1
ATOM 702 N N . GLU A 1 98 ? 7.724 4.292 15.981 1.00 57.84 98 GLU A N 1
ATOM 703 C CA . GLU A 1 98 ? 9.149 4.005 15.861 1.00 57.84 98 GLU A CA 1
ATOM 704 C C . GLU A 1 98 ? 9.589 3.167 17.065 1.00 57.84 98 GLU A C 1
ATOM 706 O O . GLU A 1 98 ? 9.377 3.523 18.224 1.00 57.84 98 GLU A O 1
ATOM 711 N N . SER A 1 99 ? 10.218 2.025 16.799 1.00 53.44 99 SER A N 1
ATOM 712 C CA . SER A 1 99 ? 10.815 1.234 17.860 1.00 53.44 99 SER A CA 1
ATOM 713 C C . SER A 1 99 ? 12.042 1.971 18.415 1.00 53.44 99 SER A C 1
ATOM 715 O O . SER A 1 99 ? 13.051 2.100 17.720 1.00 53.44 99 SER A O 1
ATOM 717 N N . ASP A 1 100 ? 12.033 2.307 19.706 1.00 51.28 100 ASP A N 1
ATOM 718 C CA . ASP A 1 100 ? 13.253 2.609 20.484 1.00 51.28 100 ASP A CA 1
ATOM 719 C C . ASP A 1 100 ? 14.206 1.387 20.587 1.00 51.28 100 ASP A C 1
ATOM 721 O O . ASP A 1 100 ? 15.286 1.442 21.187 1.00 51.28 100 ASP A O 1
ATOM 725 N N . ALA A 1 101 ? 13.833 0.253 19.984 1.00 47.00 101 ALA A N 1
ATOM 726 C CA . ALA A 1 101 ? 14.610 -0.974 19.913 1.00 47.00 101 ALA A CA 1
ATOM 727 C C . ALA A 1 101 ? 15.784 -0.864 18.920 1.00 47.00 101 ALA A C 1
ATOM 729 O O . ALA A 1 101 ? 15.809 -1.499 17.868 1.00 47.00 101 ALA A O 1
ATOM 730 N N . GLY A 1 102 ? 16.812 -0.098 19.292 1.00 41.78 102 GLY A N 1
ATOM 731 C CA . GLY A 1 102 ? 18.151 -0.266 18.727 1.00 41.78 102 GLY A CA 1
ATOM 732 C C . GLY A 1 102 ? 18.915 1.025 18.496 1.00 41.78 102 GLY A C 1
ATOM 733 O O . GLY A 1 102 ? 19.055 1.485 17.363 1.00 41.78 102 GLY A O 1
ATOM 734 N N . GLY A 1 103 ? 19.517 1.557 19.561 1.00 43.78 103 GLY A N 1
ATOM 735 C CA . GLY A 1 103 ? 20.594 2.530 19.433 1.00 43.78 103 GLY A CA 1
ATOM 736 C C . GLY A 1 103 ? 21.629 2.098 18.383 1.00 43.78 103 GLY A C 1
ATOM 737 O O . GLY A 1 103 ? 22.078 0.959 18.367 1.00 43.78 103 GLY A O 1
ATOM 738 N N . HIS A 1 104 ? 22.007 3.039 17.516 1.00 43.03 104 HIS A N 1
ATOM 739 C CA . HIS A 1 104 ? 23.145 2.955 16.593 1.00 43.03 104 HIS A CA 1
ATOM 740 C C . HIS A 1 104 ? 23.214 1.674 15.729 1.00 43.03 104 HIS A C 1
ATOM 742 O O . HIS A 1 104 ? 24.084 0.826 15.916 1.00 43.03 104 HIS A O 1
ATOM 748 N N . GLY A 1 105 ? 22.377 1.603 14.685 1.00 48.88 105 GLY A N 1
ATOM 749 C CA . GLY A 1 105 ? 22.711 0.859 13.457 1.00 48.88 105 GLY A CA 1
ATOM 750 C C . GLY A 1 105 ? 21.898 -0.400 13.137 1.00 48.88 105 GLY A C 1
ATOM 751 O O . GLY A 1 105 ? 22.248 -1.096 12.183 1.00 48.88 105 GLY A O 1
ATOM 752 N N . GLY A 1 106 ? 20.827 -0.698 13.877 1.00 48.97 106 GLY A N 1
ATOM 753 C CA . GLY A 1 106 ? 19.850 -1.724 13.490 1.00 48.97 106 GLY A CA 1
ATOM 754 C C . GLY A 1 106 ? 18.911 -1.230 12.384 1.00 48.97 106 GLY A C 1
ATOM 755 O O . GLY A 1 106 ? 18.609 -0.042 12.313 1.00 48.97 106 GLY A O 1
ATOM 756 N N . SER A 1 107 ? 18.455 -2.127 11.501 1.00 49.28 107 SER A N 1
ATOM 757 C CA . SER A 1 107 ? 17.335 -1.800 10.602 1.00 49.28 107 SER A CA 1
ATOM 758 C C . SER A 1 107 ? 16.103 -1.483 11.456 1.00 49.28 107 SER A C 1
ATOM 760 O O . SER A 1 107 ? 15.878 -2.236 12.405 1.00 49.28 107 SER A O 1
ATOM 762 N N . PRO A 1 108 ? 15.329 -0.425 11.152 1.00 54.50 108 PRO A N 1
ATOM 763 C CA . PRO A 1 108 ? 14.104 -0.127 11.884 1.00 54.50 108 PRO A CA 1
ATOM 764 C C . PRO A 1 108 ? 13.185 -1.347 11.802 1.00 54.50 108 PRO A C 1
ATOM 766 O O . PRO A 1 108 ? 12.778 -1.758 10.714 1.00 54.50 108 PRO A O 1
ATOM 769 N N . GLN A 1 109 ? 12.952 -1.981 12.946 1.00 63.91 109 GLN A N 1
ATOM 770 C CA . GLN A 1 109 ? 11.953 -3.030 13.096 1.00 63.91 109 GLN A CA 1
ATOM 771 C C . GLN A 1 109 ? 10.693 -2.347 13.606 1.00 63.91 109 GLN A C 1
ATOM 773 O O . GLN A 1 109 ? 10.777 -1.427 14.410 1.00 63.91 109 GLN A O 1
ATOM 778 N N . LEU A 1 110 ? 9.527 -2.738 13.106 1.00 73.69 110 LEU A N 1
ATOM 779 C CA . LEU A 1 110 ? 8.290 -2.209 13.665 1.00 73.69 110 LEU A CA 1
ATOM 780 C C . LEU A 1 110 ? 8.165 -2.724 15.105 1.00 73.69 110 LEU A C 1
ATOM 782 O O . LEU A 1 110 ? 8.431 -3.902 15.347 1.00 73.69 110 LEU A O 1
ATOM 786 N N . ALA A 1 111 ? 7.802 -1.850 16.045 1.00 81.94 111 ALA A N 1
ATOM 787 C CA . ALA A 1 111 ? 7.456 -2.289 17.393 1.00 81.94 111 ALA A CA 1
ATOM 788 C C . ALA A 1 111 ? 6.234 -3.224 17.342 1.00 81.94 111 ALA A C 1
ATOM 790 O O . ALA A 1 111 ? 5.443 -3.150 16.396 1.00 81.94 111 ALA A O 1
ATOM 791 N N . ASP A 1 112 ? 6.064 -4.070 18.361 1.00 85.25 112 ASP A N 1
ATOM 792 C CA . ASP A 1 112 ? 4.913 -4.982 18.459 1.00 85.25 112 ASP A CA 1
ATOM 793 C C . ASP A 1 112 ? 3.584 -4.210 18.341 1.00 85.25 112 ASP A C 1
ATOM 795 O O . ASP A 1 112 ? 2.719 -4.587 17.551 1.00 85.25 112 ASP A O 1
ATOM 799 N N . ASP A 1 113 ? 3.489 -3.054 19.004 1.00 86.25 113 ASP A N 1
ATOM 800 C CA . ASP A 1 113 ? 2.346 -2.136 18.921 1.00 86.25 113 ASP A CA 1
ATOM 801 C C . ASP A 1 113 ? 2.082 -1.665 17.477 1.00 86.25 113 ASP A C 1
ATOM 803 O O . ASP A 1 113 ? 0.939 -1.559 17.036 1.00 86.25 113 ASP A O 1
ATOM 807 N N . GLY A 1 114 ? 3.137 -1.429 16.691 1.00 91.00 114 GLY A N 1
ATOM 808 C CA . GLY A 1 114 ? 3.007 -1.055 15.284 1.00 91.00 114 GLY A CA 1
ATOM 809 C C . GLY A 1 114 ? 2.424 -2.189 14.437 1.00 91.00 114 GLY A C 1
ATOM 810 O O . GLY A 1 114 ? 1.607 -1.939 13.551 1.00 91.00 114 GLY A O 1
ATOM 811 N N . LEU A 1 115 ? 2.794 -3.444 14.716 1.00 91.56 115 LEU A N 1
ATOM 812 C CA . LEU A 1 115 ? 2.217 -4.607 14.032 1.00 91.56 115 LEU A CA 1
ATOM 813 C C . LEU A 1 115 ? 0.742 -4.800 14.396 1.00 91.56 115 LEU A C 1
ATOM 815 O O . LEU A 1 115 ? -0.061 -5.083 13.508 1.00 91.56 115 LEU A O 1
ATOM 819 N N . GLU A 1 116 ? 0.373 -4.592 15.661 1.00 94.00 116 GLU A N 1
ATOM 820 C CA . GLU A 1 116 ? -1.025 -4.618 16.104 1.00 94.00 116 GLU A CA 1
ATOM 821 C C . GLU A 1 116 ? -1.862 -3.559 15.370 1.00 94.00 116 GLU A C 1
ATOM 823 O O . GLU A 1 116 ? -2.913 -3.876 14.809 1.00 94.00 116 GLU A O 1
ATOM 828 N N . ARG A 1 117 ? -1.354 -2.325 15.260 1.00 94.81 117 ARG A N 1
ATOM 829 C CA . ARG A 1 117 ? -2.017 -1.239 14.515 1.00 94.81 117 ARG A CA 1
ATOM 830 C C . ARG A 1 117 ? -2.149 -1.529 13.023 1.00 94.81 117 ARG A C 1
ATOM 832 O O . ARG A 1 117 ? -3.150 -1.160 12.409 1.00 94.81 117 ARG A O 1
ATOM 839 N N . LEU A 1 118 ? -1.174 -2.209 12.418 1.00 95.69 118 LEU A N 1
ATOM 840 C CA . LEU A 1 118 ? -1.313 -2.676 11.037 1.00 95.69 118 LEU A CA 1
ATOM 841 C C . LEU A 1 118 ? -2.387 -3.755 10.903 1.00 95.69 118 LEU A C 1
ATOM 843 O O . LEU A 1 118 ? -3.123 -3.725 9.920 1.00 95.69 118 LEU A O 1
ATOM 847 N N . GLY A 1 119 ? -2.491 -4.665 11.875 1.00 96.50 119 GLY A N 1
ATOM 848 C CA . GLY A 1 119 ? -3.563 -5.658 11.948 1.00 96.50 119 GLY A CA 1
ATOM 849 C C 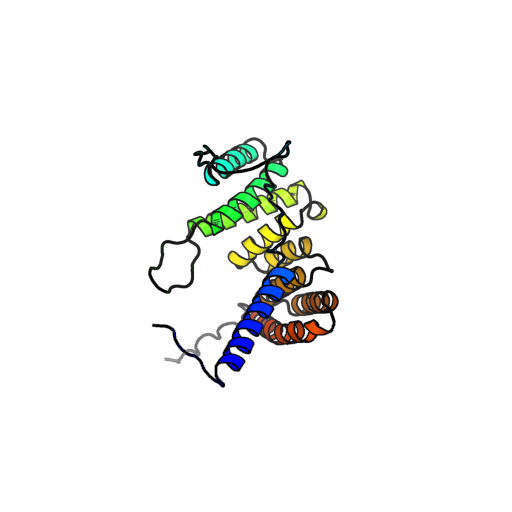. GLY A 1 119 ? -4.945 -5.006 12.017 1.00 96.50 119 GLY A C 1
ATOM 850 O O . GLY A 1 119 ? -5.835 -5.350 11.243 1.00 96.50 119 GLY A O 1
ATOM 851 N N . GLU A 1 120 ? -5.108 -3.999 12.875 1.00 97.62 120 GLU A N 1
ATOM 852 C CA . GLU A 1 120 ? -6.342 -3.211 12.946 1.00 97.62 120 GLU A CA 1
ATOM 853 C C . GLU A 1 120 ? -6.637 -2.484 11.627 1.00 97.62 120 GLU A C 1
ATOM 855 O O . GLU A 1 120 ? -7.774 -2.490 11.153 1.00 97.62 120 GLU A O 1
ATOM 860 N N . SER A 1 121 ? -5.611 -1.899 11.002 1.00 98.06 121 SER A N 1
ATOM 861 C CA . SER A 1 121 ? -5.752 -1.212 9.718 1.00 98.06 121 SER A CA 1
ATOM 862 C C . SER A 1 121 ? -6.338 -2.117 8.632 1.00 98.06 121 SER A C 1
ATOM 864 O O . SER A 1 121 ? -7.277 -1.715 7.933 1.00 98.06 121 SER A O 1
ATOM 866 N N . VAL A 1 122 ? -5.793 -3.332 8.483 1.00 98.19 122 VAL A N 1
ATOM 867 C CA . VAL A 1 122 ? -6.255 -4.275 7.455 1.00 98.19 122 VAL A CA 1
ATOM 868 C C . VAL A 1 122 ? -7.619 -4.861 7.799 1.00 98.19 122 VAL A C 1
ATOM 870 O O . VAL A 1 122 ? -8.464 -4.959 6.916 1.00 98.19 122 VAL A O 1
ATOM 873 N N . PHE A 1 123 ? -7.897 -5.127 9.078 1.00 98.31 123 PHE A N 1
ATOM 874 C CA . PHE A 1 123 ? -9.226 -5.552 9.516 1.00 98.31 123 PHE A CA 1
ATOM 875 C C . PHE A 1 123 ? -10.296 -4.501 9.183 1.00 98.31 123 PHE A C 1
ATOM 877 O O . PHE A 1 123 ? -11.326 -4.818 8.589 1.00 98.31 123 PHE A O 1
ATOM 884 N N . ALA A 1 124 ? -10.043 -3.228 9.498 1.00 98.44 124 ALA A N 1
ATOM 885 C CA . ALA A 1 124 ? -10.967 -2.140 9.195 1.00 98.44 124 ALA A CA 1
ATOM 886 C C . ALA A 1 124 ? -11.164 -1.938 7.680 1.00 98.44 124 ALA A C 1
ATOM 888 O O . ALA A 1 124 ? -12.273 -1.649 7.223 1.00 98.44 124 ALA A O 1
ATOM 889 N N . TYR A 1 125 ? -10.106 -2.131 6.886 1.00 98.56 125 TYR A N 1
ATOM 890 C CA . TYR A 1 125 ? -10.196 -2.139 5.426 1.00 98.56 125 TYR A CA 1
ATOM 891 C C . TYR A 1 125 ? -11.114 -3.256 4.912 1.00 98.56 125 TYR A C 1
ATOM 893 O O . TYR A 1 125 ? -11.964 -3.002 4.059 1.00 98.56 125 TYR A O 1
ATOM 901 N N . GLU A 1 126 ? -10.985 -4.471 5.441 1.00 98.19 126 GLU A N 1
ATOM 902 C CA . GLU A 1 126 ? -11.834 -5.606 5.065 1.00 98.19 126 GLU A CA 1
ATOM 903 C C . GLU A 1 126 ? -13.305 -5.333 5.392 1.00 98.19 126 GLU A C 1
ATOM 905 O O . GLU A 1 126 ? -14.158 -5.484 4.517 1.00 98.19 126 GLU A O 1
ATOM 910 N N . GLN A 1 127 ? -13.601 -4.800 6.585 1.00 98.38 127 GLN A N 1
ATOM 911 C CA . GLN A 1 127 ? -14.965 -4.395 6.952 1.00 98.38 127 GLN A CA 1
ATOM 912 C C . GLN A 1 127 ? -15.534 -3.340 5.990 1.00 98.38 127 GLN A C 1
ATOM 914 O O . GLN A 1 127 ? -16.686 -3.426 5.558 1.00 98.38 127 GLN A O 1
ATOM 919 N N . TYR A 1 128 ? -14.723 -2.357 5.586 1.00 98.19 128 TYR A N 1
ATOM 920 C CA . TYR A 1 128 ? -15.133 -1.382 4.576 1.00 98.19 128 TYR A CA 1
ATOM 921 C C . TYR A 1 128 ? -15.497 -2.048 3.243 1.00 98.19 128 TYR A C 1
ATOM 923 O O . TYR A 1 128 ? -16.530 -1.727 2.638 1.00 98.19 128 TYR A O 1
ATOM 931 N N . VAL A 1 129 ? -14.635 -2.951 2.763 1.00 97.69 129 VAL A N 1
ATOM 932 C CA . VAL A 1 129 ? -14.828 -3.662 1.495 1.00 97.69 129 VAL A CA 1
ATOM 933 C C . VAL A 1 129 ? -16.074 -4.541 1.554 1.00 97.69 129 VAL A C 1
ATOM 935 O O . VAL A 1 129 ? -16.840 -4.532 0.591 1.00 97.69 129 VAL A O 1
ATOM 938 N N . ASP A 1 130 ? -16.340 -5.208 2.672 1.00 97.69 130 ASP A N 1
ATOM 939 C CA . ASP A 1 130 ? -17.543 -6.023 2.860 1.00 97.69 130 ASP A CA 1
ATOM 940 C C . ASP A 1 130 ? -18.828 -5.178 2.801 1.00 97.69 130 ASP A C 1
ATOM 942 O O . ASP A 1 130 ? -19.807 -5.563 2.156 1.00 97.69 130 ASP A O 1
ATOM 946 N N . LEU A 1 131 ? -18.819 -3.978 3.393 1.00 97.44 131 LEU A N 1
ATOM 947 C CA . LEU A 1 131 ? -19.981 -3.080 3.418 1.00 97.44 131 LEU A CA 1
ATOM 948 C C . LEU A 1 131 ? -20.237 -2.355 2.086 1.00 97.44 131 LEU A C 1
ATOM 950 O O . LEU A 1 131 ? -21.387 -2.078 1.726 1.00 97.44 131 LEU A O 1
ATOM 954 N N . ARG A 1 132 ? -19.181 -1.966 1.360 1.00 96.69 132 ARG A N 1
ATOM 955 C CA . ARG A 1 132 ? -19.286 -1.090 0.171 1.00 96.69 132 ARG A CA 1
ATOM 956 C C . ARG A 1 132 ? -18.950 -1.773 -1.151 1.00 96.69 132 ARG A C 1
ATOM 958 O O . ARG A 1 132 ? -19.353 -1.270 -2.208 1.00 96.69 132 ARG A O 1
ATOM 965 N N . GLY A 1 133 ? -18.242 -2.893 -1.101 1.00 95.12 133 GLY A N 1
ATOM 966 C CA . GLY A 1 133 ? -17.647 -3.581 -2.239 1.00 95.12 133 GLY A CA 1
ATOM 967 C C . GLY A 1 133 ? -16.384 -2.893 -2.771 1.00 95.12 133 GLY A C 1
ATOM 968 O O . GLY A 1 133 ? -16.245 -1.669 -2.744 1.00 95.12 133 GLY A O 1
ATOM 969 N N . GLU A 1 134 ? -15.496 -3.683 -3.376 1.00 92.69 134 GLU A N 1
ATOM 970 C CA . GLU A 1 134 ? -14.190 -3.248 -3.908 1.00 92.69 134 GLU A CA 1
ATOM 971 C C . GLU A 1 134 ? -14.263 -2.046 -4.865 1.00 92.69 134 GLU A C 1
ATOM 973 O O . GLU A 1 134 ? -13.379 -1.196 -4.895 1.00 92.69 134 GLU A O 1
ATOM 978 N N . ARG A 1 135 ? -15.349 -1.922 -5.641 1.00 90.75 135 ARG A N 1
ATOM 979 C CA . ARG A 1 135 ? -15.526 -0.837 -6.630 1.00 90.75 135 ARG A CA 1
ATOM 980 C C . ARG A 1 135 ? -15.642 0.555 -6.008 1.00 90.75 135 ARG A C 1
ATOM 982 O O . ARG A 1 135 ? -15.595 1.544 -6.738 1.00 90.75 135 ARG A O 1
ATOM 989 N N . ARG A 1 136 ? -15.907 0.635 -4.703 1.00 92.44 136 ARG A N 1
ATOM 990 C CA . ARG A 1 136 ? -16.048 1.892 -3.958 1.00 92.44 136 ARG A CA 1
ATOM 991 C C . ARG A 1 136 ? -14.785 2.274 -3.200 1.00 92.44 136 ARG A C 1
ATOM 993 O O . ARG A 1 136 ? -14.721 3.398 -2.718 1.00 92.44 136 ARG A O 1
ATOM 1000 N N . VAL A 1 137 ? -13.798 1.384 -3.141 1.00 95.31 137 VAL A N 1
ATOM 1001 C CA . VAL A 1 137 ? -12.524 1.641 -2.478 1.00 95.31 137 VAL A CA 1
ATOM 1002 C C . VAL A 1 137 ? -11.811 2.791 -3.183 1.00 95.31 137 VAL A C 1
ATOM 1004 O O . VAL A 1 137 ? -11.582 2.759 -4.394 1.00 95.31 137 VAL A O 1
ATOM 1007 N N . SER A 1 138 ? -11.470 3.826 -2.418 1.00 95.19 138 SER A N 1
ATOM 1008 C CA . SER A 1 138 ? -10.674 4.939 -2.923 1.00 95.19 138 SER A CA 1
ATOM 1009 C C . SER A 1 138 ? -9.232 4.474 -3.200 1.00 95.19 138 SER A C 1
ATOM 1011 O O . SER A 1 138 ? -8.715 3.622 -2.473 1.00 95.19 138 SER A O 1
ATOM 1013 N N . PRO A 1 139 ? -8.530 5.027 -4.211 1.00 94.44 139 PRO A N 1
ATOM 1014 C CA . PRO A 1 139 ? -7.137 4.653 -4.471 1.00 94.44 139 PRO A CA 1
ATOM 1015 C C . PRO A 1 139 ? -6.221 4.853 -3.257 1.00 94.44 139 PRO A C 1
ATOM 1017 O O . PRO A 1 139 ? -5.314 4.056 -3.037 1.00 94.44 139 PRO A O 1
ATOM 1020 N N . THR A 1 140 ? -6.489 5.881 -2.445 1.00 94.88 140 THR A N 1
ATOM 1021 C CA . THR A 1 140 ? -5.756 6.158 -1.203 1.00 94.88 140 THR A CA 1
ATOM 1022 C C . THR A 1 140 ? -5.954 5.054 -0.167 1.00 94.88 140 THR A C 1
ATOM 1024 O O . THR A 1 140 ? -4.966 4.556 0.371 1.00 94.88 140 THR A O 1
ATOM 1027 N N . LEU A 1 141 ? -7.200 4.632 0.086 1.00 96.94 141 LEU A N 1
ATOM 1028 C CA . LEU A 1 141 ? -7.492 3.544 1.023 1.00 96.94 141 LEU A CA 1
ATOM 1029 C C . LEU A 1 141 ? -6.858 2.228 0.549 1.00 96.94 141 LEU A C 1
ATOM 1031 O O . LEU A 1 141 ? -6.174 1.561 1.319 1.00 96.94 141 LEU A O 1
ATOM 1035 N N . ALA A 1 142 ? -7.006 1.902 -0.738 1.00 97.38 142 ALA A N 1
ATOM 1036 C CA . ALA A 1 142 ? -6.387 0.724 -1.344 1.00 97.38 142 ALA A CA 1
ATOM 1037 C C . ALA A 1 142 ? -4.854 0.727 -1.216 1.00 97.38 142 ALA A C 1
ATOM 1039 O O . ALA A 1 142 ? -4.257 -0.298 -0.896 1.00 97.38 142 ALA A O 1
ATOM 1040 N N . GLN A 1 143 ? -4.205 1.875 -1.436 1.00 96.50 143 GLN A N 1
ATOM 1041 C CA . GLN A 1 143 ? -2.754 2.002 -1.300 1.00 96.50 143 GLN A CA 1
ATOM 1042 C C . GLN A 1 143 ? -2.300 1.859 0.160 1.00 96.50 143 GLN A C 1
ATOM 1044 O O . GLN A 1 143 ? -1.268 1.236 0.419 1.00 96.50 143 GLN A O 1
ATOM 1049 N N . SER A 1 144 ? -3.063 2.421 1.103 1.00 96.50 144 SER A N 1
ATOM 1050 C CA . SER A 1 144 ? -2.816 2.266 2.540 1.00 96.50 144 SER A CA 1
ATOM 1051 C C . SER A 1 144 ? -2.876 0.791 2.940 1.00 96.50 144 SER A C 1
ATOM 1053 O O . SER A 1 144 ? -1.893 0.254 3.451 1.00 96.50 144 SER A O 1
ATOM 1055 N N . ALA A 1 145 ? -3.972 0.108 2.593 1.00 97.81 145 ALA A N 1
ATOM 1056 C CA . ALA A 1 145 ? -4.163 -1.313 2.868 1.00 97.81 145 ALA A CA 1
ATOM 1057 C C . ALA A 1 145 ? -3.075 -2.179 2.218 1.00 97.81 145 ALA A C 1
ATOM 1059 O O . ALA A 1 145 ? -2.487 -3.032 2.876 1.00 97.81 145 ALA A O 1
ATOM 1060 N N . ALA A 1 146 ? -2.726 -1.915 0.953 1.00 98.00 146 ALA A N 1
ATOM 1061 C CA . ALA A 1 146 ? -1.667 -2.643 0.261 1.00 98.00 146 ALA A CA 1
ATOM 1062 C C . ALA A 1 146 ? -0.318 -2.548 0.985 1.00 98.00 146 ALA A C 1
ATOM 1064 O O . ALA A 1 146 ? 0.393 -3.546 1.116 1.00 98.00 146 ALA A O 1
ATOM 1065 N N . ARG A 1 147 ? 0.030 -1.356 1.486 1.00 96.56 147 ARG A N 1
ATOM 1066 C CA . ARG A 1 147 ? 1.243 -1.164 2.283 1.00 96.56 147 ARG A CA 1
ATOM 1067 C C . ARG A 1 147 ? 1.155 -1.909 3.614 1.00 96.56 147 ARG A C 1
ATOM 1069 O O . ARG A 1 147 ? 2.139 -2.544 3.983 1.00 96.56 147 ARG A O 1
ATOM 1076 N N . SER A 1 148 ? 0.015 -1.856 4.304 1.00 96.31 148 SER A N 1
ATOM 1077 C CA . SER A 1 148 ? -0.188 -2.583 5.563 1.00 96.31 148 SER A CA 1
ATOM 1078 C C . SER A 1 148 ? -0.032 -4.094 5.372 1.00 96.31 148 SER A C 1
ATOM 1080 O O . SER A 1 148 ? 0.807 -4.694 6.042 1.00 96.31 148 SER A O 1
ATOM 1082 N N . TYR A 1 149 ? -0.712 -4.686 4.385 1.00 97.88 149 TYR A N 1
ATOM 1083 C CA . TYR A 1 149 ? -0.553 -6.099 4.030 1.00 97.88 149 TYR A CA 1
ATOM 1084 C C . TYR A 1 149 ? 0.894 -6.453 3.672 1.00 97.88 149 TYR A C 1
ATOM 1086 O O . TYR A 1 149 ? 1.423 -7.462 4.132 1.00 97.88 149 TYR A O 1
ATOM 1094 N N . ALA A 1 150 ? 1.578 -5.617 2.883 1.00 96.25 150 ALA A N 1
ATOM 1095 C CA . ALA A 1 150 ? 2.969 -5.869 2.514 1.00 96.25 150 ALA A CA 1
ATOM 1096 C C . ALA A 1 150 ? 3.905 -5.864 3.733 1.00 96.25 150 ALA A C 1
ATOM 1098 O O . ALA A 1 150 ? 4.793 -6.714 3.817 1.00 96.25 150 ALA A O 1
ATOM 1099 N N . THR A 1 151 ? 3.706 -4.949 4.688 1.00 93.81 151 THR A N 1
ATOM 1100 C CA . THR A 1 151 ? 4.480 -4.920 5.939 1.00 93.81 151 THR A CA 1
ATOM 1101 C C . THR A 1 151 ? 4.198 -6.147 6.809 1.00 93.81 151 THR A C 1
ATOM 1103 O O . THR A 1 151 ? 5.125 -6.705 7.393 1.00 93.81 151 THR A O 1
ATOM 1106 N N . LEU A 1 152 ? 2.952 -6.627 6.823 1.00 94.00 152 LEU A N 1
ATOM 1107 C CA . LEU A 1 152 ? 2.553 -7.875 7.482 1.00 94.00 152 LEU A CA 1
ATOM 1108 C C . LEU A 1 152 ? 3.017 -9.142 6.726 1.00 94.00 152 LEU A C 1
ATOM 1110 O O . LEU A 1 152 ? 2.782 -10.255 7.182 1.00 94.00 152 LEU A O 1
ATOM 1114 N N . ASN A 1 153 ? 3.737 -8.998 5.604 1.00 94.69 153 ASN A N 1
ATOM 1115 C CA . ASN A 1 153 ? 4.151 -10.078 4.694 1.00 94.69 153 ASN A CA 1
ATOM 1116 C C . ASN A 1 153 ? 2.989 -10.843 4.029 1.00 94.69 153 ASN A C 1
ATOM 1118 O O . ASN A 1 153 ? 3.182 -11.931 3.482 1.00 94.69 153 ASN A O 1
ATOM 1122 N N . GLU A 1 154 ? 1.801 -10.248 3.981 1.00 96.00 154 GLU A N 1
ATOM 1123 C CA . GLU A 1 154 ? 0.606 -10.774 3.320 1.00 96.00 154 GLU A CA 1
ATOM 1124 C C . GLU A 1 154 ? 0.559 -10.325 1.852 1.00 96.00 154 GLU A C 1
ATOM 1126 O O . GLU A 1 154 ? -0.382 -9.695 1.370 1.00 96.00 154 GLU A O 1
ATOM 1131 N N . PHE A 1 155 ? 1.617 -10.646 1.101 1.00 96.94 155 PHE A N 1
ATOM 1132 C CA . PHE A 1 155 ? 1.790 -10.173 -0.276 1.00 96.94 155 PHE A CA 1
ATOM 1133 C C . PHE A 1 155 ? 0.648 -10.497 -1.261 1.00 96.94 155 PHE A C 1
ATOM 1135 O O . PHE A 1 155 ? 0.409 -9.650 -2.122 1.00 96.94 155 PHE A O 1
ATOM 1142 N N . PRO A 1 156 ? -0.072 -11.640 -1.188 1.00 97.50 156 PRO A N 1
ATOM 1143 C CA . PRO A 1 156 ? -1.241 -11.855 -2.043 1.00 97.50 156 PRO A CA 1
ATOM 1144 C C . PRO A 1 156 ? -2.302 -10.757 -1.857 1.00 97.50 156 PRO A C 1
ATOM 1146 O O . PRO A 1 156 ? -2.740 -10.152 -2.833 1.00 97.50 156 PRO A O 1
ATOM 1149 N N . LEU A 1 157 ? -2.637 -10.430 -0.604 1.00 97.50 157 LEU A N 1
ATOM 1150 C CA . LEU A 1 157 ? -3.620 -9.396 -0.270 1.00 97.50 157 LEU A CA 1
ATOM 1151 C C . LEU A 1 157 ? -3.095 -7.997 -0.614 1.00 97.50 157 LEU A C 1
ATOM 1153 O O . LEU A 1 157 ? -3.826 -7.167 -1.153 1.00 97.50 157 LEU A O 1
ATOM 1157 N N . ALA A 1 158 ? -1.792 -7.759 -0.421 1.00 97.94 158 ALA A N 1
ATOM 1158 C CA . ALA A 1 158 ? -1.148 -6.521 -0.855 1.00 97.94 158 ALA A CA 1
ATOM 1159 C C . ALA A 1 158 ? -1.257 -6.301 -2.373 1.00 97.94 158 ALA A C 1
ATOM 1161 O O . ALA A 1 158 ? -1.470 -5.175 -2.825 1.00 97.94 158 ALA A O 1
ATOM 1162 N N . VAL A 1 159 ? -1.114 -7.364 -3.173 1.00 98.19 159 VAL A N 1
ATOM 1163 C CA . VAL A 1 159 ? -1.283 -7.311 -4.633 1.00 98.19 159 VAL A CA 1
ATOM 1164 C C . VAL A 1 159 ? -2.721 -6.964 -4.998 1.00 98.19 159 VAL A C 1
ATOM 1166 O O . VAL A 1 159 ? -2.925 -6.105 -5.857 1.00 98.19 159 VAL A O 1
ATOM 1169 N N . ASP A 1 160 ? -3.704 -7.591 -4.356 1.00 97.25 160 ASP A N 1
ATOM 1170 C CA . ASP A 1 160 ? -5.116 -7.344 -4.650 1.00 97.25 160 ASP A CA 1
ATOM 1171 C C . ASP A 1 160 ? -5.540 -5.920 -4.272 1.00 97.25 160 ASP A C 1
ATOM 1173 O O . ASP A 1 160 ? -6.094 -5.209 -5.115 1.00 97.25 160 ASP A O 1
ATOM 1177 N N . ALA A 1 161 ? -5.152 -5.431 -3.093 1.00 97.56 161 ALA A N 1
ATOM 1178 C CA . ALA A 1 161 ? -5.371 -4.038 -2.711 1.00 97.56 161 ALA A CA 1
ATOM 1179 C C . ALA A 1 161 ? -4.647 -3.064 -3.665 1.00 97.56 161 ALA A C 1
ATOM 1181 O O . ALA A 1 161 ? -5.249 -2.120 -4.181 1.00 97.56 161 ALA A O 1
ATOM 1182 N N . GLN A 1 162 ? -3.378 -3.316 -4.009 1.00 97.88 162 GLN A N 1
ATOM 1183 C CA . GLN A 1 162 ? -2.619 -2.431 -4.901 1.00 97.88 162 GLN A CA 1
ATOM 1184 C C . GLN A 1 162 ? -3.190 -2.401 -6.327 1.00 97.88 162 GLN A C 1
ATOM 1186 O O . GLN A 1 162 ? -3.063 -1.383 -7.009 1.00 97.88 162 GLN A O 1
ATOM 1191 N N . ARG A 1 163 ? -3.849 -3.469 -6.800 1.00 96.50 163 ARG A N 1
ATOM 1192 C CA . ARG A 1 163 ? -4.567 -3.462 -8.089 1.00 96.50 163 ARG A CA 1
ATOM 1193 C C . ARG A 1 163 ? -5.720 -2.461 -8.098 1.00 96.50 163 ARG A C 1
ATOM 1195 O O . ARG A 1 163 ? -5.952 -1.852 -9.139 1.00 96.50 163 ARG A O 1
ATOM 1202 N N . LEU A 1 164 ? -6.406 -2.278 -6.968 1.00 95.50 164 LEU A N 1
ATOM 1203 C CA . LEU A 1 164 ? -7.474 -1.283 -6.821 1.00 95.50 164 LEU A CA 1
ATOM 1204 C C . LEU A 1 164 ? -6.913 0.148 -6.786 1.00 95.50 164 LEU A C 1
ATOM 1206 O O . LEU A 1 164 ? -7.545 1.070 -7.298 1.00 95.50 164 LEU A O 1
ATOM 1210 N N . ALA A 1 165 ? -5.706 0.330 -6.240 1.00 93.75 165 ALA A N 1
ATOM 1211 C CA . ALA A 1 165 ? -5.015 1.621 -6.213 1.00 93.75 165 ALA A CA 1
ATOM 1212 C C . ALA A 1 165 ? -4.343 1.999 -7.548 1.00 93.75 165 ALA A C 1
ATOM 1214 O O . ALA A 1 165 ? -4.132 3.181 -7.834 1.00 93.75 165 ALA A O 1
ATOM 1215 N N . ALA A 1 166 ? -3.945 1.012 -8.355 1.00 90.94 166 ALA A N 1
ATOM 1216 C CA . ALA A 1 166 ? -3.085 1.232 -9.511 1.00 90.94 166 ALA A CA 1
ATOM 1217 C C . ALA A 1 166 ? -3.822 1.866 -10.705 1.00 90.94 166 ALA A C 1
ATOM 1219 O O . ALA A 1 166 ? -4.548 1.200 -11.442 1.00 90.94 166 ALA A O 1
ATOM 1220 N N . ASP A 1 167 ? -3.529 3.141 -10.982 1.00 91.19 167 ASP A N 1
ATOM 1221 C CA . ASP A 1 167 ? -3.838 3.765 -12.274 1.00 91.19 167 ASP A CA 1
ATOM 1222 C C . ASP A 1 167 ? -2.914 3.181 -13.369 1.00 91.19 167 ASP A C 1
ATOM 1224 O O . ASP A 1 167 ? -1.686 3.272 -13.245 1.00 91.19 167 ASP A O 1
ATOM 1228 N N . PRO A 1 168 ? -3.448 2.623 -14.475 1.00 89.19 168 PRO A N 1
ATOM 1229 C CA . PRO A 1 168 ? -2.648 2.134 -15.601 1.00 89.19 168 PRO A CA 1
ATOM 1230 C C . PRO A 1 168 ? -1.684 3.165 -16.208 1.00 89.19 168 PRO A C 1
ATOM 1232 O O . PRO A 1 168 ? -0.720 2.784 -16.865 1.00 89.19 168 PRO A O 1
ATOM 1235 N N . ARG A 1 169 ? -1.941 4.465 -16.021 1.00 93.12 169 ARG A N 1
ATOM 1236 C CA . ARG A 1 169 ? -1.102 5.569 -16.515 1.00 93.12 169 ARG A CA 1
ATOM 1237 C C . ARG A 1 169 ? -0.038 6.007 -15.515 1.00 93.12 169 ARG A C 1
ATOM 1239 O O . ARG A 1 169 ? 0.828 6.804 -15.867 1.00 93.12 169 ARG A O 1
ATOM 1246 N N . ASN A 1 170 ? -0.088 5.509 -14.282 1.00 95.06 170 ASN A N 1
ATOM 1247 C CA . ASN A 1 170 ? 0.886 5.828 -13.252 1.00 95.06 170 ASN A CA 1
ATOM 1248 C C . ASN A 1 170 ? 1.960 4.737 -13.204 1.00 95.06 170 ASN A C 1
ATOM 1250 O O . ASN A 1 170 ? 1.752 3.647 -12.664 1.00 95.06 170 ASN A O 1
ATOM 1254 N N . ALA A 1 171 ? 3.134 5.039 -13.758 1.00 96.19 171 ALA A N 1
ATOM 1255 C CA . ALA A 1 171 ? 4.251 4.102 -13.778 1.00 96.19 171 ALA A CA 1
ATOM 1256 C C . ALA A 1 171 ? 4.654 3.638 -12.371 1.00 96.19 171 ALA A C 1
ATOM 1258 O O . ALA A 1 171 ? 4.879 2.449 -12.161 1.00 96.19 171 ALA A O 1
ATOM 1259 N N . GLN A 1 172 ? 4.676 4.549 -11.395 1.00 94.81 172 GLN A N 1
ATOM 1260 C CA . GLN A 1 172 ? 5.095 4.242 -10.030 1.00 94.81 172 GLN A CA 1
ATOM 1261 C C . GLN A 1 172 ? 4.129 3.276 -9.338 1.00 94.81 172 GLN A C 1
ATOM 1263 O O . GLN A 1 172 ? 4.571 2.318 -8.708 1.00 94.81 172 GLN A O 1
ATOM 1268 N N . ALA A 1 173 ? 2.818 3.477 -9.491 1.00 95.19 173 ALA A N 1
ATOM 1269 C CA . ALA A 1 173 ? 1.823 2.580 -8.906 1.00 95.19 173 ALA A CA 1
ATOM 1270 C C . ALA A 1 173 ? 1.939 1.149 -9.465 1.00 95.19 173 ALA A C 1
ATOM 1272 O O . ALA A 1 173 ? 1.815 0.176 -8.718 1.00 95.19 173 ALA A O 1
ATOM 1273 N N . ASN A 1 174 ? 2.244 1.021 -10.763 1.00 96.94 174 ASN A N 1
ATOM 1274 C CA . ASN A 1 174 ? 2.487 -0.270 -11.408 1.00 96.94 174 ASN A CA 1
ATOM 1275 C C . ASN A 1 174 ? 3.831 -0.895 -10.987 1.00 96.94 174 ASN A C 1
ATOM 1277 O O . ASN A 1 174 ? 3.917 -2.113 -10.855 1.00 96.94 174 ASN A O 1
ATOM 1281 N N . LEU A 1 175 ? 4.866 -0.096 -10.707 1.00 97.31 175 LEU A N 1
ATOM 1282 C CA . LEU A 1 175 ? 6.123 -0.611 -10.150 1.00 97.31 175 LEU A CA 1
ATOM 1283 C C . LEU A 1 175 ? 5.943 -1.169 -8.735 1.00 97.31 175 LEU A C 1
ATOM 1285 O O . LEU A 1 175 ? 6.469 -2.240 -8.441 1.00 97.31 175 LEU A O 1
ATOM 1289 N N . VAL A 1 176 ? 5.173 -0.495 -7.878 1.00 97.31 176 VAL A N 1
ATOM 1290 C CA . VAL A 1 176 ? 4.836 -1.010 -6.538 1.00 97.31 176 VAL A CA 1
ATOM 1291 C C . VAL A 1 176 ? 4.060 -2.326 -6.650 1.00 97.31 176 VAL A C 1
ATOM 1293 O O . VAL A 1 176 ? 4.395 -3.303 -5.984 1.00 97.31 176 VAL A O 1
ATOM 1296 N N . LEU A 1 177 ? 3.097 -2.402 -7.574 1.00 97.75 177 LEU A N 1
ATOM 1297 C CA . LEU A 1 177 ? 2.361 -3.637 -7.849 1.00 97.75 177 LEU A CA 1
ATOM 1298 C C . LEU A 1 177 ? 3.283 -4.779 -8.301 1.00 97.75 177 LEU A C 1
ATOM 1300 O O . LEU A 1 177 ? 3.148 -5.907 -7.830 1.00 97.75 177 LEU A O 1
ATOM 1304 N N . ALA A 1 178 ? 4.253 -4.487 -9.173 1.00 98.06 178 ALA A N 1
ATOM 1305 C CA . ALA A 1 178 ? 5.244 -5.464 -9.610 1.00 98.06 178 ALA A CA 1
ATOM 1306 C C . ALA A 1 178 ? 6.126 -5.960 -8.455 1.00 98.06 178 ALA A C 1
ATOM 1308 O O . ALA A 1 178 ? 6.448 -7.147 -8.403 1.00 98.06 178 ALA A O 1
ATOM 1309 N N . GLN A 1 179 ? 6.504 -5.069 -7.532 1.00 97.94 179 GLN A N 1
ATOM 1310 C CA . GLN A 1 179 ? 7.294 -5.405 -6.345 1.00 97.94 179 GLN A CA 1
ATOM 1311 C C . GLN A 1 179 ? 6.528 -6.338 -5.404 1.00 97.94 179 GLN A C 1
ATOM 1313 O O . GLN A 1 179 ? 7.077 -7.366 -5.008 1.00 97.94 179 GLN A O 1
ATOM 1318 N N . TYR A 1 180 ? 5.263 -6.034 -5.099 1.00 98.00 180 TYR A N 1
ATOM 1319 C CA . TYR A 1 180 ? 4.427 -6.902 -4.264 1.00 98.00 180 TYR A CA 1
ATOM 1320 C C . TYR A 1 180 ? 4.168 -8.256 -4.932 1.00 98.00 180 TYR A C 1
ATOM 1322 O O . TYR A 1 180 ? 4.353 -9.292 -4.296 1.00 98.00 180 TYR A O 1
ATOM 1330 N N . ALA A 1 181 ? 3.868 -8.274 -6.235 1.00 97.81 181 ALA A N 1
ATOM 1331 C CA . ALA A 1 181 ? 3.709 -9.519 -6.989 1.00 97.81 181 ALA A CA 1
ATOM 1332 C C . ALA A 1 181 ? 4.996 -10.359 -6.999 1.00 97.81 181 ALA A C 1
ATOM 1334 O O . ALA A 1 181 ? 4.951 -11.578 -6.832 1.00 97.81 181 ALA A O 1
ATOM 1335 N N . ALA A 1 182 ? 6.160 -9.714 -7.111 1.00 97.56 182 ALA A N 1
ATOM 1336 C CA . ALA A 1 182 ? 7.439 -10.414 -7.087 1.00 97.56 182 ALA A CA 1
ATOM 1337 C C . ALA A 1 182 ? 7.761 -10.974 -5.697 1.00 97.56 182 ALA A C 1
ATOM 1339 O O . ALA A 1 182 ? 8.301 -12.072 -5.587 1.00 97.56 182 ALA A O 1
ATOM 1340 N N . ALA A 1 183 ? 7.420 -10.241 -4.636 1.00 96.06 183 ALA A N 1
ATOM 1341 C CA . ALA A 1 183 ? 7.566 -10.712 -3.264 1.00 96.06 183 ALA A CA 1
ATOM 1342 C C . ALA A 1 183 ? 6.637 -11.900 -2.958 1.00 96.06 183 ALA A C 1
ATOM 1344 O O . ALA A 1 183 ? 7.055 -12.828 -2.265 1.00 96.06 183 ALA A O 1
ATOM 1345 N N . TRP A 1 184 ? 5.433 -11.909 -3.538 1.00 96.12 184 TRP A N 1
ATOM 1346 C CA . TRP A 1 184 ? 4.514 -13.049 -3.503 1.00 96.12 184 TRP A CA 1
ATOM 1347 C C . TRP A 1 184 ? 5.019 -14.253 -4.321 1.00 96.12 184 TRP A C 1
ATOM 1349 O O . TRP A 1 184 ? 4.772 -15.400 -3.956 1.00 96.12 184 TRP A O 1
ATOM 1359 N N . GLY A 1 185 ? 5.765 -14.010 -5.403 1.00 96.00 185 GLY A N 1
ATOM 1360 C CA . GLY A 1 185 ? 6.221 -15.046 -6.336 1.00 96.00 185 GLY A CA 1
ATOM 1361 C C . GLY A 1 185 ? 5.344 -15.203 -7.584 1.00 96.00 185 GLY A C 1
ATOM 1362 O O . GLY A 1 185 ? 5.559 -16.129 -8.367 1.00 96.00 185 GLY A O 1
ATOM 1363 N N . ASP A 1 186 ? 4.389 -14.297 -7.814 1.00 96.50 186 ASP A N 1
ATOM 1364 C CA . ASP A 1 186 ? 3.554 -14.281 -9.019 1.00 96.50 186 ASP A CA 1
ATOM 1365 C C . ASP A 1 186 ? 4.292 -13.612 -10.185 1.00 96.50 186 ASP A C 1
ATOM 1367 O O . ASP A 1 186 ? 4.169 -12.415 -10.457 1.00 96.50 186 ASP A O 1
ATOM 1371 N N . VAL A 1 187 ? 5.067 -14.428 -10.902 1.00 96.50 187 VAL A N 1
AT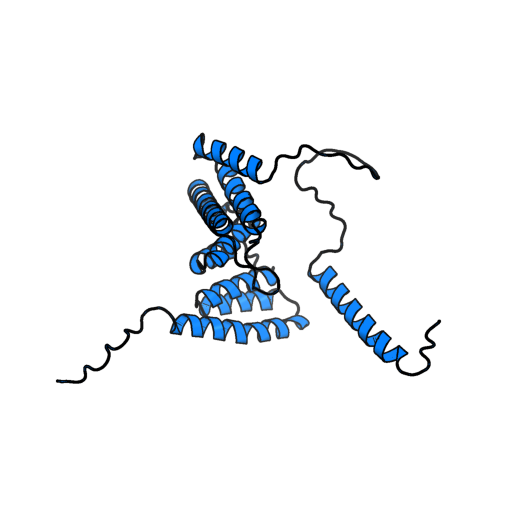OM 1372 C CA . VAL A 1 187 ? 5.860 -14.002 -12.063 1.00 96.50 187 VAL A CA 1
ATOM 1373 C C . VAL A 1 187 ? 4.986 -13.366 -13.150 1.00 96.50 187 VAL A C 1
ATOM 1375 O O . VAL A 1 187 ? 5.400 -12.387 -13.770 1.00 96.50 187 VAL A O 1
ATOM 1378 N N . ALA A 1 188 ? 3.789 -13.906 -13.397 1.00 96.94 188 ALA A N 1
ATOM 1379 C CA . ALA A 1 188 ? 2.923 -13.419 -14.468 1.00 96.94 188 ALA A CA 1
ATOM 1380 C C . ALA A 1 188 ? 2.406 -12.011 -14.154 1.00 96.94 188 ALA A C 1
ATOM 1382 O O . ALA A 1 188 ? 2.447 -11.126 -15.014 1.00 96.94 188 ALA A O 1
ATOM 1383 N N . MET A 1 189 ? 1.975 -11.784 -12.912 1.00 96.50 189 MET A N 1
ATOM 1384 C CA . MET A 1 189 ? 1.533 -10.468 -12.469 1.00 96.50 189 MET A CA 1
ATOM 1385 C C . MET A 1 189 ? 2.687 -9.464 -12.392 1.00 96.50 189 MET A C 1
ATOM 1387 O O . MET A 1 189 ? 2.509 -8.316 -12.804 1.00 96.50 189 MET A O 1
ATOM 1391 N N . THR A 1 190 ? 3.875 -9.882 -11.937 1.00 97.62 190 THR A N 1
ATOM 1392 C CA . THR A 1 190 ? 5.078 -9.034 -11.944 1.00 97.62 190 THR A CA 1
ATOM 1393 C C . THR A 1 190 ? 5.382 -8.510 -13.346 1.00 97.62 190 THR A C 1
ATOM 1395 O O . THR A 1 190 ? 5.534 -7.303 -13.527 1.00 97.62 190 THR A O 1
ATOM 1398 N N . GLU A 1 191 ? 5.435 -9.392 -14.348 1.00 97.69 191 GLU A N 1
ATOM 1399 C CA . GLU A 1 191 ? 5.728 -9.004 -15.734 1.00 97.69 191 GLU A CA 1
ATOM 1400 C C . GLU A 1 191 ? 4.619 -8.109 -16.311 1.00 97.69 191 GLU A C 1
ATOM 1402 O O . GLU A 1 191 ? 4.917 -7.079 -16.917 1.00 97.69 191 GLU A O 1
ATOM 1407 N N . ASN A 1 192 ? 3.342 -8.423 -16.049 1.00 97.19 192 ASN A N 1
ATOM 1408 C CA . ASN A 1 192 ? 2.227 -7.595 -16.514 1.00 97.19 192 ASN A CA 1
ATOM 1409 C C . ASN A 1 192 ? 2.267 -6.172 -15.936 1.00 97.19 192 ASN A C 1
ATOM 1411 O O . ASN A 1 192 ? 2.016 -5.202 -16.652 1.00 97.19 192 ASN A O 1
ATOM 1415 N N . ALA A 1 193 ? 2.583 -6.036 -14.648 1.00 97.75 193 ALA A N 1
ATOM 1416 C CA . ALA A 1 193 ? 2.707 -4.741 -13.994 1.00 97.75 193 ALA A CA 1
ATOM 1417 C C . ALA A 1 193 ? 3.919 -3.949 -14.526 1.00 97.75 193 ALA A C 1
ATOM 1419 O O . ALA A 1 193 ? 3.812 -2.746 -14.765 1.00 97.75 193 ALA A O 1
ATOM 1420 N N . LEU A 1 194 ? 5.044 -4.613 -14.808 1.00 97.69 194 LEU A N 1
ATOM 1421 C CA . LEU A 1 194 ? 6.219 -3.979 -15.422 1.00 97.69 194 LEU A CA 1
ATOM 1422 C C . LEU A 1 194 ? 5.961 -3.506 -16.854 1.00 97.69 194 LEU A C 1
ATOM 1424 O O . LEU A 1 194 ? 6.409 -2.421 -17.224 1.00 97.69 194 LEU A O 1
ATOM 1428 N N . ASP A 1 195 ? 5.197 -4.264 -17.639 1.00 97.50 195 ASP A N 1
ATOM 1429 C CA . ASP A 1 195 ? 4.773 -3.843 -18.977 1.00 97.50 195 ASP A CA 1
ATOM 1430 C C . ASP A 1 195 ? 3.921 -2.570 -18.918 1.00 97.50 195 ASP A C 1
ATOM 1432 O O . ASP A 1 195 ? 4.149 -1.631 -19.687 1.00 97.50 195 ASP A O 1
ATOM 1436 N N . ARG A 1 196 ? 2.981 -2.493 -17.964 1.00 97.06 196 ARG A N 1
ATOM 1437 C CA . ARG A 1 196 ? 2.181 -1.279 -17.728 1.00 97.06 196 ARG A CA 1
ATOM 1438 C C . ARG A 1 196 ? 3.056 -0.106 -17.293 1.00 97.06 196 ARG A C 1
ATOM 1440 O O . ARG A 1 196 ? 2.905 0.989 -17.830 1.00 97.06 196 ARG A O 1
ATOM 1447 N N . ALA A 1 197 ? 4.007 -0.331 -16.387 1.00 97.31 197 ALA A N 1
ATOM 1448 C CA . ALA A 1 197 ? 4.942 0.706 -15.961 1.00 97.31 197 ALA A CA 1
ATOM 1449 C C . ALA A 1 197 ? 5.784 1.237 -17.138 1.00 97.31 197 ALA A C 1
ATOM 1451 O O . ALA A 1 197 ? 5.897 2.449 -17.319 1.00 97.31 197 ALA A O 1
ATOM 1452 N N . ALA A 1 198 ? 6.317 0.350 -17.986 1.00 97.31 198 ALA A N 1
ATOM 1453 C CA . ALA A 1 198 ? 7.088 0.717 -19.177 1.00 97.31 198 ALA A CA 1
ATOM 1454 C C . ALA A 1 198 ? 6.252 1.468 -20.227 1.00 97.31 198 ALA A C 1
ATOM 1456 O O . ALA A 1 198 ? 6.763 2.360 -20.914 1.00 97.31 198 ALA A O 1
ATOM 1457 N N . ALA A 1 199 ? 4.967 1.128 -20.349 1.00 96.94 199 ALA A N 1
ATOM 1458 C CA . ALA A 1 199 ? 4.028 1.829 -21.219 1.00 96.94 199 ALA A CA 1
ATOM 1459 C C . ALA A 1 199 ? 3.678 3.235 -20.700 1.00 96.94 199 ALA A C 1
ATOM 1461 O O . ALA A 1 199 ? 3.449 4.134 -21.509 1.00 96.94 199 ALA A O 1
ATOM 1462 N N . ALA A 1 200 ? 3.669 3.428 -19.378 1.00 96.50 200 ALA A N 1
ATOM 1463 C CA . ALA A 1 200 ? 3.326 4.687 -18.722 1.00 96.50 200 ALA A CA 1
ATOM 1464 C C . ALA A 1 200 ? 4.461 5.733 -18.712 1.00 96.50 200 ALA A C 1
ATOM 1466 O O . ALA A 1 200 ? 4.195 6.909 -18.465 1.00 96.50 200 ALA A O 1
ATOM 1467 N N . VAL A 1 201 ? 5.713 5.347 -18.999 1.00 96.75 201 VAL A N 1
ATOM 1468 C CA . VAL A 1 201 ? 6.858 6.278 -19.044 1.00 96.75 201 VAL A CA 1
ATOM 1469 C C . VAL A 1 201 ? 7.283 6.662 -20.472 1.00 96.75 201 VAL A C 1
ATOM 1471 O O . VAL A 1 201 ? 7.088 5.890 -21.421 1.00 96.75 201 VAL A O 1
ATOM 1474 N N . PRO A 1 202 ? 7.933 7.832 -20.656 1.00 97.50 202 PRO A N 1
ATOM 1475 C CA . PRO A 1 202 ? 8.565 8.192 -21.922 1.00 97.50 202 PRO A CA 1
ATOM 1476 C C . PRO A 1 202 ? 9.629 7.169 -22.361 1.00 97.50 202 PRO A C 1
ATOM 1478 O O . PRO A 1 202 ? 10.274 6.555 -21.509 1.00 97.50 202 PRO A O 1
ATOM 1481 N N . PRO A 1 203 ? 9.907 7.031 -23.675 1.00 96.88 203 PRO A N 1
ATOM 1482 C CA . PRO A 1 203 ? 10.896 6.077 -24.185 1.00 96.88 203 PRO A CA 1
ATOM 1483 C C . PRO A 1 203 ? 12.280 6.185 -23.532 1.00 96.88 203 PRO A C 1
ATOM 1485 O O . PRO A 1 203 ? 12.921 5.168 -23.303 1.00 96.88 203 PRO A O 1
ATOM 1488 N N . SER A 1 204 ? 12.709 7.399 -23.170 1.00 96.69 204 SER A N 1
ATOM 1489 C CA . SER A 1 204 ? 13.997 7.657 -22.515 1.00 96.69 204 SER A CA 1
ATOM 1490 C C . SER A 1 204 ? 14.132 7.059 -21.110 1.00 96.69 204 SER A C 1
ATOM 1492 O O . SER A 1 204 ? 15.243 6.987 -20.597 1.00 96.69 204 SER A O 1
ATOM 1494 N N . GLN A 1 205 ? 13.028 6.648 -20.478 1.00 96.81 205 GLN A N 1
ATOM 1495 C CA . GLN A 1 205 ? 13.011 6.075 -19.128 1.00 96.81 205 GLN A CA 1
ATOM 1496 C C . GLN A 1 205 ? 12.758 4.560 -19.124 1.00 96.81 205 GLN A C 1
ATOM 1498 O O . GLN A 1 205 ? 12.857 3.925 -18.076 1.00 96.81 205 GLN A O 1
ATOM 1503 N N . ARG A 1 206 ? 12.454 3.954 -20.280 1.00 96.44 206 ARG A N 1
ATOM 1504 C CA . ARG A 1 206 ? 12.109 2.524 -20.366 1.00 96.44 206 ARG A CA 1
ATOM 1505 C C . ARG A 1 206 ? 13.269 1.611 -19.989 1.00 96.44 206 ARG A C 1
ATOM 1507 O O . ARG A 1 206 ? 13.041 0.600 -19.333 1.00 96.44 206 ARG A O 1
ATOM 1514 N N . ASP A 1 207 ? 14.498 2.009 -20.307 1.00 96.25 207 ASP A N 1
ATOM 1515 C CA . ASP A 1 207 ? 15.697 1.246 -19.944 1.00 96.25 207 ASP A CA 1
ATOM 1516 C C . ASP A 1 207 ? 15.845 1.091 -18.422 1.00 96.25 207 ASP A C 1
ATOM 1518 O O . ASP A 1 207 ? 16.306 0.055 -17.947 1.00 96.25 207 ASP A O 1
ATOM 1522 N N . ALA A 1 208 ? 15.411 2.086 -17.638 1.00 94.81 208 ALA A N 1
ATOM 1523 C CA . ALA A 1 208 ? 15.433 1.999 -16.179 1.00 94.81 208 ALA A CA 1
ATOM 1524 C C . ALA A 1 208 ? 14.436 0.950 -15.655 1.00 94.81 208 ALA A C 1
ATOM 1526 O O . ALA A 1 208 ? 14.760 0.189 -14.743 1.00 94.81 208 ALA A O 1
ATOM 1527 N N . ILE A 1 209 ? 13.247 0.863 -16.261 1.00 96.31 209 ILE A N 1
ATOM 1528 C CA . ILE A 1 209 ? 12.244 -0.154 -15.912 1.00 96.31 209 ILE A CA 1
ATOM 1529 C C . ILE A 1 209 ? 12.717 -1.545 -16.342 1.00 96.31 209 ILE A C 1
ATOM 1531 O O . ILE A 1 209 ? 12.544 -2.508 -15.600 1.00 96.31 209 ILE A O 1
ATOM 1535 N N . GLU A 1 210 ? 13.387 -1.660 -17.487 1.00 95.69 210 GLU A N 1
ATOM 1536 C CA . GLU A 1 210 ? 13.930 -2.939 -17.951 1.00 95.69 210 GLU A CA 1
ATOM 1537 C C . GLU A 1 210 ? 15.034 -3.473 -17.024 1.00 95.69 210 GLU A C 1
ATOM 1539 O O . GLU A 1 210 ? 15.086 -4.666 -16.712 1.00 95.69 210 GLU A O 1
ATOM 1544 N N . GLN A 1 211 ? 15.873 -2.586 -16.482 1.00 95.12 211 GLN A N 1
ATOM 1545 C CA . GLN A 1 211 ? 16.841 -2.966 -15.449 1.00 95.12 211 GLN A CA 1
ATOM 1546 C C . GLN A 1 211 ? 16.141 -3.536 -14.204 1.00 95.12 211 GLN A C 1
ATOM 1548 O O . GLN A 1 211 ? 16.563 -4.580 -13.692 1.00 95.12 211 GLN A O 1
ATOM 1553 N N . GLN A 1 212 ? 15.041 -2.912 -13.761 1.00 95.62 212 GLN A N 1
ATOM 1554 C CA . GLN A 1 212 ? 14.224 -3.391 -12.639 1.00 95.62 212 GLN A CA 1
ATOM 1555 C C . GLN A 1 212 ? 13.485 -4.702 -12.950 1.00 95.62 212 GLN A C 1
ATOM 1557 O O . GLN A 1 212 ? 13.343 -5.548 -12.067 1.00 95.62 212 GLN A O 1
ATOM 1562 N N . ARG A 1 213 ? 13.065 -4.928 -14.202 1.00 97.56 213 ARG A N 1
ATOM 1563 C CA . ARG A 1 213 ? 12.39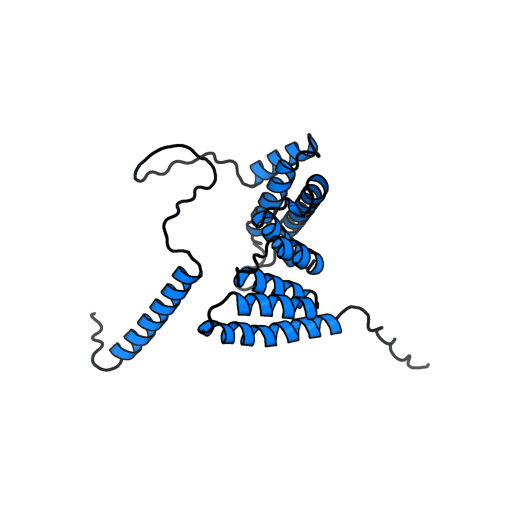8 -6.173 -14.615 1.00 97.56 213 ARG A CA 1
ATOM 1564 C C . ARG A 1 213 ? 13.258 -7.390 -14.321 1.00 97.56 213 ARG A C 1
ATOM 1566 O O . ARG A 1 213 ? 12.791 -8.354 -13.716 1.00 97.56 213 ARG A O 1
ATOM 1573 N N . SER A 1 214 ? 14.538 -7.329 -14.683 1.00 94.75 214 SER A N 1
ATOM 1574 C CA . SER A 1 214 ? 15.456 -8.452 -14.477 1.00 94.75 214 SER A CA 1
ATOM 1575 C C . SER A 1 214 ? 15.628 -8.830 -12.997 1.00 94.75 214 SER A C 1
ATOM 1577 O O . SER A 1 214 ? 15.718 -10.016 -12.669 1.00 94.75 214 SER A O 1
ATOM 1579 N N . SER A 1 215 ? 15.662 -7.849 -12.086 1.00 96.38 215 SER A N 1
ATOM 1580 C CA . SER A 1 215 ? 15.808 -8.098 -10.649 1.00 96.38 215 SER A CA 1
ATOM 1581 C C . SER A 1 215 ? 14.511 -8.613 -10.028 1.00 96.38 215 SER A C 1
ATOM 1583 O O . SER A 1 215 ? 14.555 -9.609 -9.303 1.00 96.38 215 SER A O 1
ATOM 1585 N N . LEU A 1 216 ? 13.366 -8.011 -10.360 1.00 97.06 216 LEU A N 1
ATOM 1586 C CA . LEU A 1 216 ? 12.062 -8.424 -9.836 1.00 97.06 216 LEU A CA 1
ATOM 1587 C C . LEU A 1 216 ? 11.644 -9.804 -10.336 1.00 97.06 216 LEU A C 1
ATOM 1589 O O . LEU A 1 216 ? 11.147 -10.609 -9.554 1.00 97.06 216 LEU A O 1
ATOM 1593 N N . ARG A 1 217 ? 11.934 -10.142 -11.595 1.00 96.19 217 ARG A N 1
ATOM 1594 C CA . ARG A 1 217 ? 11.690 -11.492 -12.110 1.00 96.19 217 ARG A CA 1
ATOM 1595 C C . ARG A 1 217 ? 12.501 -12.544 -11.356 1.00 96.19 217 ARG A C 1
ATOM 1597 O O . ARG A 1 217 ? 11.968 -13.594 -11.006 1.00 96.19 217 ARG A O 1
ATOM 1604 N N . ARG A 1 218 ? 13.788 -12.280 -11.092 1.00 96.06 218 ARG A N 1
ATOM 1605 C CA . ARG A 1 218 ? 14.627 -13.197 -10.300 1.00 96.06 218 ARG A CA 1
ATOM 1606 C C . ARG A 1 218 ? 14.070 -13.382 -8.891 1.00 96.06 218 ARG A C 1
ATOM 1608 O O . ARG A 1 218 ? 14.015 -14.517 -8.424 1.00 96.06 218 ARG A O 1
ATOM 1615 N N . LEU A 1 219 ? 13.625 -12.298 -8.252 1.00 94.88 219 LEU A N 1
ATOM 1616 C CA . LEU A 1 219 ? 12.964 -12.360 -6.950 1.00 94.88 219 LEU A CA 1
ATOM 1617 C C . LEU A 1 219 ? 11.710 -13.245 -7.013 1.00 94.88 219 LEU A C 1
ATOM 1619 O O . LEU A 1 219 ? 11.626 -14.207 -6.253 1.00 94.88 219 LEU A O 1
ATOM 1623 N N . ALA A 1 220 ? 10.810 -12.997 -7.966 1.00 94.88 220 ALA A N 1
ATOM 1624 C CA . ALA A 1 220 ? 9.573 -13.761 -8.128 1.00 94.88 220 ALA A CA 1
ATOM 1625 C C . ALA A 1 220 ? 9.830 -15.268 -8.307 1.00 94.88 220 ALA A C 1
ATOM 1627 O O . ALA A 1 220 ? 9.256 -16.097 -7.604 1.00 94.88 220 ALA A O 1
ATOM 1628 N N . VAL A 1 221 ? 10.769 -15.629 -9.187 1.00 95.19 221 VAL A N 1
ATOM 1629 C CA . VAL A 1 221 ? 11.147 -17.032 -9.425 1.00 95.19 221 VAL A CA 1
ATOM 1630 C C . VAL A 1 221 ? 11.783 -17.666 -8.185 1.00 95.19 221 VAL A C 1
ATOM 1632 O O . VAL A 1 221 ? 11.486 -18.817 -7.869 1.00 95.19 221 VAL A O 1
ATOM 1635 N N . SER A 1 222 ? 12.634 -16.935 -7.455 1.00 94.81 222 SER A N 1
ATOM 1636 C CA . SER A 1 222 ? 13.225 -17.450 -6.212 1.00 94.81 222 SER A CA 1
ATOM 1637 C C . SER A 1 222 ? 12.171 -17.724 -5.137 1.00 94.81 222 SER A C 1
ATOM 1639 O O . SER A 1 222 ? 12.223 -18.772 -4.499 1.00 94.81 222 SER A O 1
ATOM 1641 N N . ARG A 1 223 ? 11.170 -16.844 -4.993 1.00 91.75 223 ARG A N 1
ATOM 1642 C CA . ARG A 1 223 ? 10.062 -17.009 -4.041 1.00 91.75 223 ARG A CA 1
ATOM 1643 C C . ARG A 1 223 ? 9.207 -18.227 -4.375 1.00 91.75 223 ARG A C 1
ATOM 1645 O O . ARG A 1 223 ? 8.884 -18.992 -3.472 1.00 91.75 223 ARG A O 1
ATOM 1652 N N . LEU A 1 224 ? 8.943 -18.463 -5.662 1.00 88.00 224 LEU A N 1
ATOM 1653 C CA . LEU A 1 224 ? 8.241 -19.660 -6.131 1.00 88.00 224 LEU A CA 1
ATOM 1654 C C . LEU A 1 224 ? 8.994 -20.954 -5.769 1.00 88.00 224 LEU A C 1
ATOM 1656 O O . LEU A 1 224 ? 8.377 -21.932 -5.355 1.00 88.00 224 LEU A O 1
ATOM 1660 N N . GLY A 1 225 ? 10.327 -20.954 -5.881 1.00 79.00 225 GLY A N 1
ATOM 1661 C CA . GLY A 1 225 ? 11.172 -22.094 -5.503 1.00 79.00 225 GLY A CA 1
ATOM 1662 C C . GLY A 1 225 ? 11.353 -22.291 -3.992 1.00 79.00 225 GLY A C 1
ATOM 1663 O O . GLY A 1 225 ? 11.735 -23.377 -3.564 1.00 79.00 225 GLY A O 1
ATOM 1664 N N . SER A 1 226 ? 11.086 -21.263 -3.182 1.00 72.56 226 SER A N 1
ATOM 1665 C CA . SER A 1 226 ? 11.176 -21.299 -1.714 1.00 72.56 226 SER A CA 1
ATOM 1666 C C . SER A 1 226 ? 9.835 -21.539 -1.013 1.00 72.56 226 SER A C 1
ATOM 1668 O O . SER A 1 226 ? 9.803 -21.563 0.218 1.00 72.56 226 SER A O 1
ATOM 1670 N N . ALA A 1 227 ? 8.735 -21.725 -1.751 1.00 56.81 227 ALA A N 1
ATOM 1671 C CA . ALA A 1 227 ? 7.445 -22.053 -1.154 1.00 56.81 227 ALA A CA 1
ATOM 1672 C C . ALA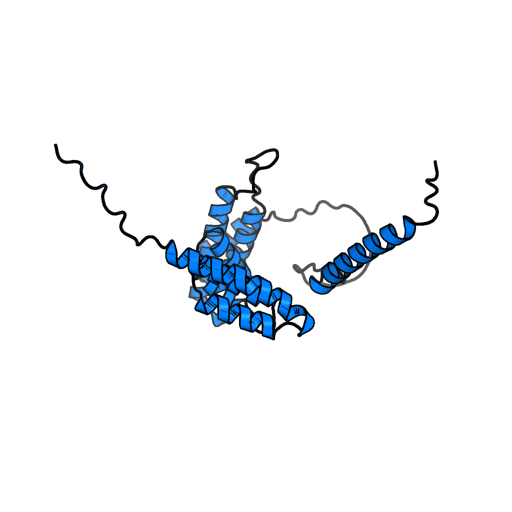 A 1 227 ? 7.546 -23.366 -0.338 1.00 56.81 227 ALA A C 1
ATOM 1674 O O . ALA A 1 227 ? 8.156 -24.334 -0.808 1.00 56.81 227 ALA A O 1
ATOM 1675 N N . PRO A 1 228 ? 6.984 -23.423 0.885 1.00 48.16 228 PRO A N 1
ATOM 1676 C CA . PRO A 1 228 ? 7.122 -24.554 1.799 1.00 48.16 228 PRO A CA 1
ATOM 1677 C C . PRO A 1 228 ? 6.366 -25.773 1.255 1.00 48.16 228 PRO A C 1
ATOM 1679 O O . PRO A 1 228 ? 5.192 -25.987 1.536 1.00 48.16 228 PRO A O 1
ATOM 1682 N N . GLY A 1 229 ? 7.043 -26.558 0.421 1.00 48.41 229 GLY A N 1
ATOM 1683 C CA . GLY A 1 229 ? 6.460 -27.729 -0.231 1.00 48.41 229 GLY A CA 1
ATOM 1684 C C . GLY A 1 229 ? 7.468 -28.728 -0.794 1.00 48.41 229 GLY A C 1
ATOM 1685 O O . GLY A 1 229 ? 7.057 -29.751 -1.331 1.00 48.41 229 GLY A O 1
ATOM 1686 N N . SER A 1 230 ? 8.776 -28.497 -0.650 1.00 42.69 230 SER A N 1
ATOM 1687 C C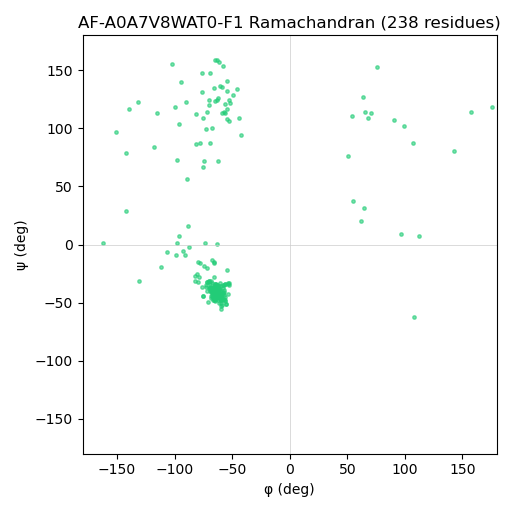A . SER A 1 230 ? 9.730 -29.596 -0.816 1.00 42.69 230 SER A CA 1
ATOM 1688 C C . SER A 1 230 ? 9.762 -30.381 0.495 1.00 42.69 230 SER A C 1
ATOM 1690 O O . SER A 1 230 ? 10.204 -29.819 1.500 1.00 42.69 230 SER A O 1
ATOM 1692 N N . PRO A 1 231 ? 9.278 -31.638 0.538 1.00 42.97 231 PRO A N 1
ATOM 1693 C CA . PRO A 1 231 ? 9.439 -32.462 1.722 1.00 42.97 231 PRO A CA 1
ATOM 1694 C C . PRO A 1 231 ? 10.933 -32.533 2.021 1.00 42.97 231 PRO A C 1
ATOM 1696 O O . PRO A 1 231 ? 11.724 -32.961 1.179 1.00 42.97 231 PRO A O 1
ATOM 1699 N N . VAL A 1 232 ? 11.320 -32.084 3.213 1.00 48.00 232 VAL A N 1
ATOM 1700 C CA . VAL A 1 232 ? 12.618 -32.433 3.782 1.00 48.00 232 VAL A CA 1
ATOM 1701 C C . VAL A 1 232 ? 12.658 -33.955 3.756 1.00 48.00 232 VAL A C 1
ATOM 1703 O O . VAL A 1 232 ? 11.901 -34.608 4.474 1.00 48.00 232 VAL A O 1
ATOM 1706 N N . ALA A 1 233 ? 13.466 -34.521 2.857 1.00 45.97 233 ALA A N 1
ATOM 1707 C CA . ALA A 1 233 ? 13.729 -35.946 2.865 1.00 45.97 233 ALA A CA 1
ATOM 1708 C C . ALA A 1 233 ? 14.183 -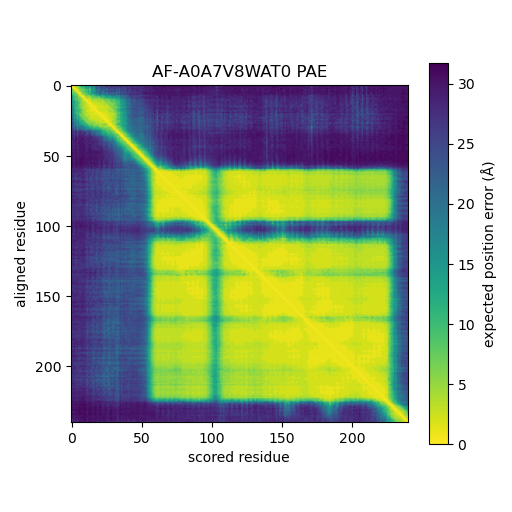36.289 4.292 1.00 45.97 233 ALA A C 1
ATOM 1710 O O . ALA A 1 233 ? 15.101 -35.628 4.793 1.00 45.97 233 ALA A O 1
ATOM 1711 N N . PRO A 1 234 ? 13.524 -37.238 4.982 1.00 49.94 234 PRO A N 1
ATOM 1712 C CA . PRO A 1 234 ? 13.940 -37.609 6.323 1.00 4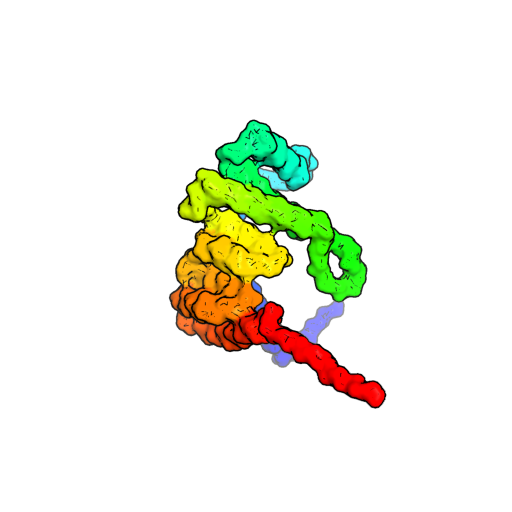9.94 234 PRO A CA 1
ATOM 1713 C C . PRO A 1 234 ? 15.422 -37.997 6.269 1.00 49.94 234 PRO A C 1
ATOM 1715 O O . PRO A 1 234 ? 15.841 -38.610 5.278 1.00 49.94 234 PRO A O 1
ATOM 1718 N N . PRO A 1 235 ? 16.228 -37.626 7.282 1.00 52.47 235 PRO A N 1
ATOM 1719 C CA . PRO A 1 235 ? 17.628 -38.018 7.320 1.00 52.47 235 PRO A CA 1
ATOM 1720 C C . PRO A 1 235 ? 17.680 -39.529 7.127 1.00 52.47 235 PRO A C 1
ATOM 1722 O O . PRO A 1 235 ? 17.015 -40.265 7.858 1.00 52.47 235 PRO A O 1
ATOM 1725 N N . ALA A 1 236 ? 18.393 -39.971 6.087 1.00 54.56 236 ALA A N 1
ATOM 1726 C CA . ALA A 1 236 ? 18.569 -41.381 5.790 1.00 54.56 236 ALA A CA 1
ATOM 1727 C C . ALA A 1 236 ? 19.078 -42.051 7.068 1.00 54.56 236 ALA A C 1
ATOM 1729 O O . ALA A 1 236 ? 20.201 -41.797 7.502 1.00 54.56 236 ALA A O 1
ATOM 1730 N N . GLY A 1 237 ? 18.191 -42.812 7.712 1.00 52.62 237 GLY A N 1
ATOM 1731 C CA . GLY A 1 237 ? 18.464 -43.459 8.979 1.00 52.62 237 GLY A CA 1
ATOM 1732 C C . GLY A 1 237 ? 19.699 -44.328 8.827 1.00 52.62 237 GLY A C 1
ATOM 1733 O O . GLY A 1 237 ? 19.678 -45.317 8.093 1.00 52.62 237 GLY A O 1
ATOM 1734 N N . GLY A 1 238 ? 20.770 -43.938 9.517 1.00 57.38 238 GLY A N 1
ATOM 1735 C CA . GLY A 1 238 ? 21.868 -44.836 9.829 1.00 57.38 238 GLY A CA 1
ATOM 1736 C C . GLY A 1 238 ? 21.289 -46.002 10.621 1.00 57.38 238 GLY A C 1
ATOM 1737 O O . GLY A 1 238 ? 20.740 -45.811 11.704 1.00 57.38 238 GLY A O 1
ATOM 1738 N N . GLN A 1 239 ? 21.321 -47.177 10.004 1.00 55.00 239 GLN A N 1
ATOM 1739 C CA . GLN A 1 239 ? 20.938 -48.453 10.596 1.00 55.00 239 GLN A CA 1
ATOM 1740 C C . GLN A 1 239 ? 21.886 -48.850 11.752 1.00 55.00 239 GLN A C 1
ATOM 1742 O O . GLN A 1 239 ? 22.985 -48.298 11.828 1.00 55.00 239 GLN A O 1
ATOM 1747 N N . PRO A 1 240 ? 21.420 -49.736 12.659 1.00 60.59 240 PRO A N 1
ATOM 1748 C CA . PRO A 1 240 ? 21.944 -4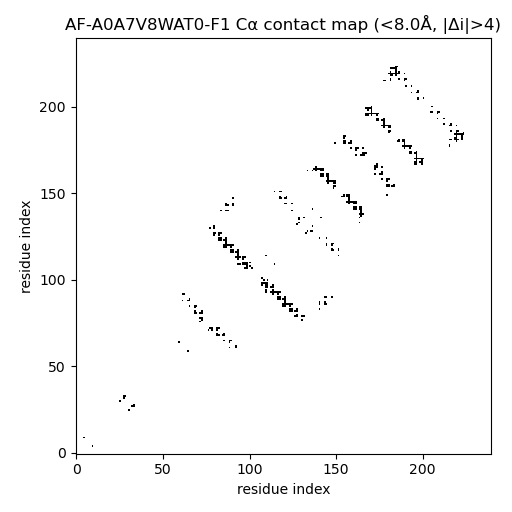9.916 14.020 1.00 60.59 240 PRO A CA 1
ATOM 1749 C C . PRO A 1 240 ? 23.369 -50.466 14.128 1.00 60.59 240 PRO A C 1
ATOM 1751 O O . PRO A 1 240 ? 23.806 -51.202 13.216 1.00 60.59 240 PRO A O 1
#

Nearest PDB structures (foldseek):
  6hc2-assembly4_S  TM=6.141E-01  e=7.662E-03  Homo sapiens
  2xpi-assembly1_D  TM=5.481E-01  e=2.742E-02  Schizosaccharomyces pombe
  7o04-assembly1_B  TM=5.453E-01  e=1.500E-01  Shigella flexneri
  5w5h-assembly1_C  TM=4.565E-01  e=2.772E-01  Homo sapiens
  6njs-assembly1_A  TM=1.948E-01  e=4.710E+00  Homo sapiens

Radius of gyration: 24.22 Å; Cα contacts (8 Å, |Δi|>4): 248; chains: 1; bounding box: 65×86×46 Å

Solvent-accessible surface area (backbone atoms only — not comparable to full-atom values): 13567 Å² total; per-residue (Å²): 135,84,83,84,74,78,90,62,66,55,57,57,51,50,49,52,54,50,50,49,50,47,51,49,48,51,46,33,67,73,69,63,79,73,68,97,66,88,63,80,83,76,73,94,76,85,82,85,84,84,82,89,75,96,70,92,69,96,63,80,49,76,64,57,53,42,51,56,30,48,57,44,32,73,77,37,76,84,42,42,71,38,23,49,50,36,14,53,48,26,46,50,52,20,69,69,36,68,44,85,81,50,81,90,82,60,78,91,53,75,28,72,70,15,53,52,25,27,51,49,11,44,52,23,42,49,54,24,35,73,73,63,36,73,93,65,58,48,43,67,59,21,42,51,43,13,51,39,28,43,74,73,67,38,20,69,60,13,30,57,28,25,58,66,32,37,47,74,69,38,29,65,46,20,46,53,35,16,50,32,20,11,70,55,23,40,50,69,56,18,52,53,23,44,52,38,18,43,69,39,44,60,81,90,51,33,64,63,49,54,60,49,46,60,55,40,50,51,44,2,54,50,38,55,74,63,51,96,73,74,78,77,74,71,78,82,75,80,76,135

Foldseek 3Di:
DDPDPDDDVVVVVVVVVVVVVVVVVCVCVVVVVDDDDPDPVPDDDDDDDDDDDDDDDPDDDLVNQLVVLVVVCVVPVLPLVSLLSNLQSLLVVLVVQFDPPDDDDDDTDGDPSSLVSLVRNLVSLVSSCVNPNLQPDDLVSLCSNLVSCVSVVVLVSSLVSLVSNDDLLDLVSLCVSLQSCLSQLNLVSNVVSLVSSLVNDDPVCNVVSVVVNVVSNVSSPVNVVPPPDDPPPPPPDDDD

Mean predicted aligned error: 14.82 Å

Sequence (240 aa):
MLFDLRGRKRTIVRFVYGGLALLFLVGFVGFGVGSDVGSGILGGSHGGGTSGGGHGSDGDSTEDQIETVRETVDSNPDDANAWERLSILSATAALDTESDAGGHGGSPQLADDGLERLGESVFAYEQYVDLRGERRVSPTLAQSAARSYATLNEFPLAVDAQRLAADPRNAQANLVLAQYAAAWGDVAMTENALDRAAAAVPPSQRDAIEQQRSSLRRLAVSRLGSAPGSPVAPPAGGQP

pLDDT: mean 80.06, std 21.97, range [28.67, 98.56]

Secondary structure (DSSP, 8-state):
------SSHHHHHHHHHHHHHHHHHHHHHHHT--S------S----------------PPPHHHHHHHHHHHHHH-TT-HHHHHHHHHHHHHHHHH-B----TTT---PBPHHHHHHHHHHHHHHHHHHHHH-GGG--HHHHHHHHHHHHHTT-HHHHHHHHHHH--TT-HHHHHHHHHHHHHHT-HHHHHHHHHHHHHHS-GGGHHHHHHHHHHHHHHHHHHHHTSS-S--PPP-----